Protein AF-A0A9Y3VSD5-F1 (afdb_monomer_lite)

Structure (mmCIF, N/CA/C/O backbone):
data_AF-A0A9Y3VSD5-F1
#
_entry.id   AF-A0A9Y3VSD5-F1
#
loop_
_atom_site.group_PDB
_atom_site.id
_atom_site.type_symbol
_atom_site.label_atom_id
_atom_site.label_alt_id
_atom_site.label_comp_id
_atom_site.label_asym_id
_atom_site.label_entity_id
_atom_site.label_seq_id
_atom_site.pdbx_PDB_ins_code
_atom_site.Cartn_x
_atom_site.Cartn_y
_atom_site.Cartn_z
_atom_site.occupancy
_atom_site.B_iso_or_equiv
_atom_site.auth_seq_id
_atom_site.auth_comp_id
_atom_site.auth_asym_id
_atom_site.auth_atom_id
_atom_site.pdbx_PDB_model_num
ATOM 1 N N . MET A 1 1 ? -45.294 -3.671 12.586 1.00 44.91 1 MET A N 1
ATOM 2 C CA . MET A 1 1 ? -44.670 -4.997 12.406 1.00 44.91 1 MET A CA 1
ATOM 3 C C . MET A 1 1 ? -44.464 -5.254 10.925 1.00 44.91 1 MET A C 1
ATOM 5 O O . MET A 1 1 ? -45.421 -5.596 10.242 1.00 44.91 1 MET A O 1
ATOM 9 N N . LYS A 1 2 ? -43.240 -5.049 10.440 1.00 37.22 2 LYS A N 1
ATOM 10 C CA . LYS A 1 2 ? -42.609 -5.948 9.472 1.00 37.22 2 LYS A CA 1
ATOM 11 C C . LYS A 1 2 ? -41.120 -5.622 9.456 1.00 37.22 2 LYS A C 1
ATOM 13 O O . LYS A 1 2 ? -40.704 -4.631 8.865 1.00 37.22 2 LYS A O 1
ATOM 18 N N . ASP A 1 3 ? -40.377 -6.428 10.199 1.00 42.38 3 ASP A N 1
ATOM 19 C CA . ASP A 1 3 ? -38.926 -6.484 10.169 1.00 42.38 3 ASP A CA 1
ATOM 20 C C . ASP A 1 3 ? -38.480 -6.857 8.754 1.00 42.38 3 ASP A C 1
ATOM 22 O O . ASP A 1 3 ? -38.893 -7.877 8.198 1.00 42.38 3 ASP A O 1
ATOM 26 N N . GLY A 1 4 ? -37.686 -5.981 8.145 1.00 37.00 4 GLY A N 1
ATOM 27 C CA . GLY A 1 4 ? -36.982 -6.252 6.901 1.00 37.00 4 GLY A CA 1
ATOM 28 C C . GLY A 1 4 ? -35.669 -6.936 7.237 1.00 37.00 4 GLY A C 1
ATOM 29 O O . GLY A 1 4 ? -34.671 -6.269 7.485 1.00 37.00 4 GLY A O 1
ATOM 30 N N . THR A 1 5 ? -35.722 -8.262 7.299 1.00 42.97 5 THR A N 1
ATOM 31 C CA . THR A 1 5 ? -34.607 -9.203 7.395 1.00 42.97 5 THR A CA 1
ATOM 32 C C . THR A 1 5 ? -33.387 -8.727 6.607 1.00 42.97 5 THR A C 1
ATOM 34 O O . THR A 1 5 ? -33.419 -8.655 5.378 1.00 42.97 5 THR A O 1
ATOM 37 N N . GLY A 1 6 ? -32.309 -8.418 7.330 1.00 40.84 6 GLY A N 1
ATOM 38 C CA . GLY A 1 6 ? -30.994 -8.193 6.751 1.00 40.84 6 GLY A CA 1
ATOM 39 C C . GLY A 1 6 ? -30.569 -9.413 5.942 1.00 40.84 6 GLY A C 1
ATOM 40 O O . GLY A 1 6 ? -30.586 -10.540 6.438 1.00 40.84 6 GLY A O 1
ATOM 41 N N . ALA A 1 7 ? -30.193 -9.183 4.688 1.00 43.31 7 ALA A N 1
ATOM 42 C CA . ALA A 1 7 ? -29.492 -10.159 3.873 1.00 43.31 7 ALA A CA 1
ATOM 43 C C . ALA A 1 7 ? -28.056 -10.297 4.410 1.00 43.31 7 ALA A C 1
ATOM 45 O O . ALA A 1 7 ? -27.113 -9.742 3.857 1.00 43.31 7 ALA A O 1
ATOM 46 N N . GLY A 1 8 ? -27.907 -10.983 5.542 1.00 49.69 8 GLY A N 1
ATOM 47 C CA . GLY A 1 8 ? -26.616 -11.394 6.083 1.00 49.69 8 GLY A CA 1
ATOM 48 C C . GLY A 1 8 ? -26.125 -12.620 5.327 1.00 49.69 8 GLY A C 1
ATOM 49 O O . GLY A 1 8 ? -26.299 -13.742 5.795 1.00 49.69 8 GLY A O 1
ATOM 50 N N . GLY A 1 9 ? -25.579 -12.412 4.127 1.00 63.06 9 GLY A N 1
ATOM 51 C CA . GLY A 1 9 ? -24.745 -13.429 3.490 1.00 63.06 9 GLY A CA 1
ATOM 52 C C . GLY A 1 9 ? -23.511 -13.727 4.356 1.00 63.06 9 GLY A C 1
ATOM 53 O O . GLY A 1 9 ? -23.159 -12.903 5.206 1.00 63.06 9 GLY A O 1
ATOM 54 N N . PRO A 1 10 ? -22.861 -14.891 4.184 1.00 74.19 10 PRO A N 1
ATOM 55 C CA . PRO A 1 10 ? -21.597 -15.166 4.861 1.00 74.19 10 PRO A CA 1
ATOM 56 C C . PRO A 1 10 ? -20.576 -14.067 4.536 1.00 74.19 10 PRO A C 1
ATOM 58 O O . PRO A 1 10 ? -20.583 -13.527 3.426 1.00 74.19 10 PRO A O 1
ATOM 61 N N . ALA A 1 11 ? -19.722 -13.729 5.507 1.00 80.81 11 ALA A N 1
ATOM 62 C CA . ALA A 1 11 ? -18.647 -12.764 5.295 1.00 80.81 11 ALA A CA 1
ATOM 63 C C . ALA A 1 11 ? -17.781 -13.200 4.094 1.00 80.81 11 ALA A C 1
ATOM 65 O O . ALA A 1 11 ? -17.544 -14.401 3.924 1.00 80.81 11 ALA A O 1
ATOM 66 N N . PRO A 1 12 ? -17.350 -12.261 3.232 1.00 89.00 12 PRO A N 1
ATOM 67 C CA . PRO A 1 12 ? -16.591 -12.608 2.038 1.00 89.00 12 PRO A CA 1
ATOM 68 C C . PRO A 1 12 ? -15.230 -13.196 2.422 1.00 89.00 12 PRO A C 1
ATOM 70 O O . PRO A 1 12 ? -14.581 -12.705 3.343 1.00 89.00 12 PRO A O 1
ATOM 73 N N . SER A 1 13 ? -14.773 -14.223 1.702 1.00 90.88 13 SER A N 1
ATOM 74 C CA . SER A 1 13 ? -13.442 -14.787 1.937 1.00 90.88 13 SER A CA 1
ATOM 75 C C . SER A 1 13 ? -12.343 -13.868 1.389 1.00 90.88 13 SER A C 1
ATOM 77 O O . SER A 1 13 ? -12.577 -13.098 0.454 1.00 90.88 13 SER A O 1
ATOM 79 N N . ARG A 1 14 ? -11.108 -13.995 1.901 1.00 91.62 14 ARG A N 1
ATOM 80 C CA . ARG A 1 14 ? -9.940 -13.252 1.377 1.00 91.62 14 ARG A CA 1
ATOM 81 C C . ARG A 1 14 ? -9.777 -13.438 -0.134 1.00 91.62 14 ARG A C 1
ATOM 83 O O . ARG A 1 14 ? -9.464 -12.486 -0.843 1.00 91.62 14 ARG A O 1
ATOM 90 N N . GLY A 1 15 ? -9.975 -14.671 -0.606 1.00 93.31 15 GLY A N 1
ATOM 91 C CA . GLY A 1 15 ? -9.860 -15.031 -2.018 1.00 93.31 15 GLY A CA 1
ATOM 92 C C . GLY A 1 15 ? -10.897 -14.324 -2.885 1.00 93.31 15 GLY A C 1
ATOM 93 O O . GLY A 1 15 ? -10.542 -13.809 -3.941 1.00 93.31 15 GLY A O 1
ATOM 94 N N . ASP A 1 16 ? -12.141 -14.222 -2.409 1.00 93.69 16 ASP A N 1
ATOM 95 C CA . ASP A 1 16 ? -13.205 -13.526 -3.139 1.00 93.69 16 ASP A CA 1
ATOM 96 C C . ASP A 1 16 ? -12.905 -12.028 -3.255 1.00 93.69 16 ASP A C 1
ATOM 98 O O . ASP A 1 16 ? -12.953 -11.477 -4.351 1.00 93.69 16 ASP A O 1
ATOM 102 N N . VAL A 1 17 ? -12.534 -11.372 -2.146 1.00 95.50 17 VAL A N 1
ATOM 103 C CA . VAL A 1 17 ? -12.212 -9.932 -2.157 1.00 95.50 17 VAL A CA 1
ATOM 104 C C . VAL A 1 17 ? -10.989 -9.652 -3.039 1.00 95.50 17 VAL A C 1
ATOM 106 O 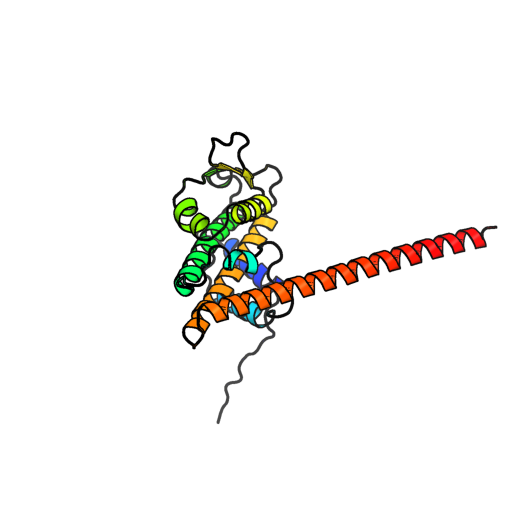O . VAL A 1 17 ? -10.976 -8.667 -3.777 1.00 95.50 17 VAL A O 1
ATOM 109 N N . TYR A 1 18 ? -9.978 -10.525 -3.012 1.00 96.00 18 TYR A N 1
ATOM 110 C CA . TYR A 1 18 ? -8.824 -10.412 -3.904 1.00 96.00 18 TYR A CA 1
ATOM 111 C C . TYR A 1 18 ? -9.219 -10.562 -5.379 1.00 96.00 18 TYR A C 1
ATOM 113 O O . TYR A 1 18 ? -8.781 -9.772 -6.214 1.00 96.00 18 TYR A O 1
ATOM 121 N N . ALA A 1 19 ? -10.072 -11.534 -5.713 1.00 95.62 19 ALA A N 1
ATOM 122 C CA . ALA A 1 19 ? -10.546 -11.727 -7.080 1.00 95.62 19 ALA A CA 1
ATOM 123 C C . ALA A 1 19 ? -11.304 -10.495 -7.599 1.00 95.62 19 ALA A C 1
ATOM 125 O O . ALA A 1 19 ? -11.074 -10.065 -8.730 1.00 95.62 19 ALA A O 1
ATOM 126 N N . ASP A 1 20 ? -12.148 -9.883 -6.765 1.00 94.50 20 ASP A N 1
ATOM 127 C CA . ASP A 1 20 ? -12.842 -8.642 -7.116 1.00 94.50 20 ASP A CA 1
ATOM 128 C C . ASP A 1 20 ? -11.878 -7.464 -7.285 1.00 94.50 20 ASP A C 1
ATOM 130 O O . ASP A 1 20 ? -12.012 -6.700 -8.238 1.00 94.50 20 ASP A O 1
ATOM 134 N N . TYR A 1 21 ? -10.865 -7.345 -6.418 1.00 95.19 21 TYR A N 1
ATOM 135 C CA . TYR A 1 21 ? -9.808 -6.341 -6.560 1.00 95.19 21 TYR A CA 1
ATOM 136 C C . TYR A 1 21 ? -9.086 -6.457 -7.901 1.00 95.19 21 TYR A C 1
ATOM 138 O O . TYR A 1 21 ? -8.943 -5.464 -8.614 1.00 95.19 21 TYR A O 1
ATOM 146 N N . VAL A 1 22 ? -8.673 -7.668 -8.281 1.00 94.56 22 VAL A N 1
ATOM 147 C CA . VAL A 1 22 ? -8.025 -7.916 -9.575 1.00 94.56 22 VAL A CA 1
ATOM 148 C C . VAL A 1 22 ? -8.968 -7.563 -10.725 1.00 94.56 22 VAL A C 1
ATOM 150 O O . VAL A 1 22 ? -8.574 -6.869 -11.665 1.00 94.56 22 VAL A O 1
ATOM 153 N N . LYS A 1 23 ? -10.232 -7.981 -10.628 1.00 92.44 23 LYS A N 1
ATOM 154 C CA . LYS A 1 23 ? -11.260 -7.708 -11.633 1.00 92.44 23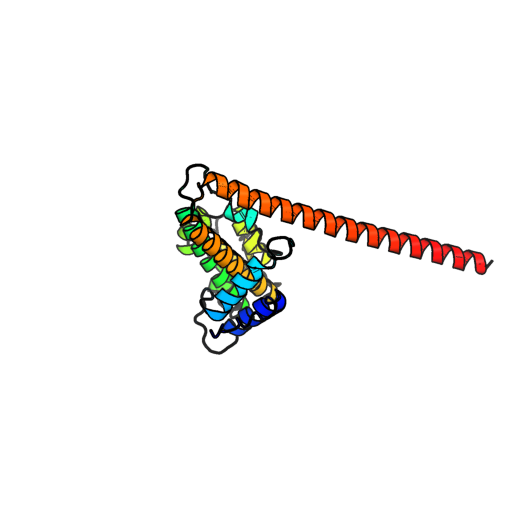 LYS A CA 1
ATOM 155 C C . LYS A 1 23 ? -11.469 -6.207 -11.865 1.00 92.44 23 LYS A C 1
ATOM 157 O O . LYS A 1 23 ? -11.528 -5.800 -13.023 1.00 92.44 23 LYS A O 1
ATOM 162 N N . CYS A 1 24 ? -11.484 -5.384 -10.810 1.00 90.44 24 CYS A N 1
ATOM 163 C CA . CYS A 1 24 ? -11.633 -3.925 -10.916 1.00 90.44 24 CYS A CA 1
ATOM 164 C C . CYS A 1 24 ? -10.598 -3.257 -11.837 1.00 90.44 24 CYS A C 1
ATOM 166 O O . CYS A 1 24 ? -10.884 -2.204 -12.399 1.00 90.44 24 CYS A O 1
ATOM 168 N N . TYR A 1 25 ? -9.410 -3.845 -11.994 1.00 89.88 25 TYR A N 1
ATOM 169 C CA . TYR A 1 25 ? -8.349 -3.301 -12.848 1.00 89.88 25 TYR A CA 1
ATOM 170 C C . TYR A 1 25 ? -8.256 -3.950 -14.227 1.00 89.88 25 TYR A C 1
ATOM 172 O O . TYR A 1 25 ? -7.671 -3.362 -15.137 1.00 89.88 25 TYR A O 1
ATOM 180 N N . LEU A 1 26 ? -8.801 -5.157 -14.383 1.00 88.12 26 LEU A N 1
ATOM 181 C CA . LEU A 1 26 ? -8.820 -5.867 -15.661 1.00 88.12 26 LEU A CA 1
ATOM 182 C C . LEU A 1 26 ? -10.004 -5.458 -16.547 1.00 88.12 26 LEU A C 1
ATOM 184 O O . LEU A 1 26 ? -9.902 -5.548 -17.770 1.00 88.12 26 LEU A O 1
ATOM 188 N N . GLU A 1 27 ? -11.113 -5.002 -15.961 1.00 81.56 27 GLU A N 1
ATOM 189 C CA . GLU A 1 27 ? -12.264 -4.499 -16.716 1.00 81.56 27 GLU A CA 1
ATOM 190 C C . GLU A 1 27 ? -11.998 -3.073 -17.254 1.00 81.56 27 GLU A C 1
ATOM 192 O O . GLU A 1 27 ? -11.394 -2.226 -16.597 1.00 81.56 27 GLU A O 1
ATOM 197 N N . GLU A 1 28 ? -12.368 -2.834 -18.519 1.00 56.56 28 GLU A N 1
ATOM 198 C CA . GLU A 1 28 ? -11.825 -1.771 -19.379 1.00 56.56 28 GLU A CA 1
ATOM 199 C C . GLU A 1 28 ? -11.841 -0.341 -18.787 1.00 56.56 28 GLU A C 1
ATOM 201 O O . GLU A 1 28 ? -12.888 0.229 -18.486 1.00 56.56 28 GLU A O 1
ATOM 206 N N . ARG A 1 29 ? -10.651 0.286 -18.792 1.00 56.34 29 ARG A N 1
ATOM 207 C CA . ARG A 1 29 ? -10.352 1.704 -18.484 1.00 56.34 29 ARG A CA 1
ATOM 208 C C . ARG A 1 29 ? -10.511 2.150 -17.026 1.00 56.34 29 ARG A C 1
ATOM 210 O O . ARG A 1 29 ? -10.887 3.299 -16.785 1.00 56.34 29 ARG A O 1
ATOM 217 N N . ALA A 1 30 ? -10.109 1.332 -16.058 1.00 57.75 30 ALA A N 1
ATOM 218 C CA . ALA A 1 30 ? -9.719 1.899 -14.769 1.00 57.75 30 ALA A CA 1
ATOM 219 C C . ALA A 1 30 ? -8.568 2.906 -14.988 1.00 57.75 30 ALA A C 1
ATOM 221 O O . ALA A 1 30 ? -7.528 2.563 -15.561 1.00 57.75 30 ALA A O 1
ATOM 222 N N . GLU A 1 31 ? -8.755 4.166 -14.582 1.00 64.94 31 GLU A N 1
ATOM 223 C CA . GLU A 1 31 ? -7.624 5.084 -14.432 1.00 64.94 31 GLU A CA 1
ATOM 224 C C . GLU A 1 31 ? -6.627 4.430 -13.479 1.00 64.94 31 GLU A C 1
ATOM 226 O O . GLU A 1 31 ? -7.012 3.955 -12.409 1.00 64.94 31 GLU A O 1
ATOM 231 N N . VAL A 1 32 ? -5.353 4.356 -13.879 1.00 78.31 32 VAL A N 1
ATOM 232 C CA . VAL A 1 32 ? -4.362 3.691 -13.037 1.00 78.31 32 VAL A CA 1
ATOM 233 C C . VAL A 1 32 ? -4.153 4.527 -11.778 1.00 78.31 32 VAL A C 1
ATOM 235 O O . VAL A 1 32 ? -3.564 5.606 -11.816 1.00 78.31 32 VAL A O 1
ATOM 238 N N . GLY A 1 33 ? -4.681 4.018 -10.672 1.00 85.81 33 GLY A N 1
ATOM 239 C CA . GLY A 1 33 ? -4.748 4.690 -9.388 1.00 85.81 33 GLY A CA 1
ATOM 240 C C . GLY A 1 33 ? -5.205 3.730 -8.291 1.00 85.81 33 GLY A C 1
ATOM 241 O O . GLY A 1 33 ? -5.486 2.555 -8.564 1.00 85.81 33 GLY A O 1
ATOM 242 N N . PRO A 1 34 ? -5.281 4.212 -7.042 1.00 87.44 34 PRO A N 1
ATOM 243 C CA . PRO A 1 34 ? -5.731 3.386 -5.934 1.00 87.44 34 PRO A CA 1
ATOM 244 C C . PRO A 1 34 ? -7.197 3.009 -6.142 1.00 87.44 34 PRO A C 1
ATOM 246 O O . PRO A 1 34 ? -7.978 3.825 -6.645 1.00 87.44 34 PRO A O 1
ATOM 249 N N . CYS A 1 35 ? -7.597 1.806 -5.739 1.00 89.69 35 CYS A N 1
ATOM 250 C CA . CYS A 1 35 ? -8.967 1.370 -5.936 1.00 89.69 35 CYS A CA 1
ATOM 251 C C . CYS A 1 35 ? -9.899 2.234 -5.079 1.00 89.69 35 CYS A C 1
ATOM 253 O O . CYS A 1 35 ? -9.613 2.548 -3.914 1.00 89.69 35 CYS A O 1
ATOM 255 N N . ARG A 1 36 ? -10.998 2.667 -5.701 1.00 90.88 36 ARG A N 1
ATOM 256 C CA . ARG A 1 36 ? -12.042 3.511 -5.103 1.00 90.88 36 ARG A CA 1
ATOM 257 C C . ARG A 1 36 ? -13.436 2.918 -5.278 1.00 90.88 36 ARG A C 1
ATOM 259 O O . ARG A 1 36 ? -14.409 3.607 -4.985 1.00 90.88 36 ARG A O 1
ATOM 266 N N . ASP A 1 37 ? -13.535 1.682 -5.767 1.00 91.50 37 ASP A N 1
ATOM 267 C CA . ASP A 1 37 ? -14.821 1.023 -5.961 1.00 91.50 37 ASP A CA 1
ATOM 268 C C . ASP A 1 37 ? -15.538 0.848 -4.605 1.00 91.50 37 ASP A C 1
ATOM 270 O O . ASP A 1 37 ? -15.032 0.138 -3.730 1.00 91.50 37 ASP A O 1
ATOM 274 N N . PRO A 1 38 ? -16.700 1.493 -4.385 1.00 91.88 38 PRO A N 1
ATOM 275 C CA . PRO A 1 38 ? -17.351 1.465 -3.079 1.00 91.88 38 PRO A CA 1
ATOM 276 C C . PRO A 1 38 ? -17.827 0.070 -2.665 1.00 91.88 38 PRO A C 1
ATOM 278 O O . PRO A 1 38 ? -17.884 -0.221 -1.469 1.00 91.88 38 PRO A O 1
ATOM 281 N N . GLN A 1 39 ? -18.179 -0.794 -3.626 1.00 92.44 39 GLN A N 1
ATOM 282 C CA . GLN A 1 39 ? -18.649 -2.147 -3.329 1.00 92.44 39 GLN A CA 1
ATOM 283 C C . GLN A 1 39 ? -17.493 -3.011 -2.831 1.00 92.44 39 GLN A C 1
ATOM 285 O O . GLN A 1 39 ? -17.626 -3.686 -1.809 1.00 92.44 39 GLN A O 1
ATOM 290 N N . LEU A 1 40 ? -16.341 -2.937 -3.496 1.00 93.75 40 LEU A N 1
ATOM 291 C CA . LEU A 1 40 ? -15.128 -3.619 -3.079 1.00 93.75 40 LEU A CA 1
ATOM 292 C C . LEU A 1 40 ? -14.647 -3.126 -1.715 1.00 93.75 40 LEU A C 1
ATOM 294 O O . LEU A 1 40 ? -14.343 -3.946 -0.853 1.00 93.75 40 LEU A O 1
ATOM 298 N N . LEU A 1 41 ? -14.621 -1.809 -1.488 1.00 94.88 41 LEU A N 1
ATOM 299 C CA . LEU A 1 41 ? -14.226 -1.244 -0.193 1.00 94.88 41 LEU A CA 1
ATOM 300 C C . LEU A 1 41 ? -15.140 -1.732 0.941 1.00 94.88 41 LEU A C 1
ATOM 302 O O . LEU A 1 41 ? -14.653 -2.082 2.015 1.00 94.88 41 LEU A O 1
ATOM 306 N N . ASN A 1 42 ? -16.452 -1.822 0.701 1.00 94.19 42 ASN A N 1
ATOM 307 C CA . ASN A 1 42 ? -17.392 -2.356 1.687 1.00 94.19 42 ASN A CA 1
ATOM 308 C C . ASN A 1 42 ? -17.151 -3.847 1.972 1.00 94.19 42 ASN A C 1
ATOM 310 O O . ASN A 1 42 ? -17.145 -4.258 3.131 1.00 94.19 42 ASN A O 1
ATOM 314 N N . ARG A 1 43 ? -16.899 -4.652 0.935 1.00 94.69 43 ARG A N 1
ATOM 315 C CA . ARG A 1 43 ? -16.585 -6.080 1.094 1.00 94.69 43 ARG A CA 1
ATOM 316 C C . ARG A 1 43 ? -15.255 -6.307 1.807 1.00 94.69 43 ARG A C 1
ATOM 318 O O . ARG A 1 43 ? -15.176 -7.188 2.656 1.00 94.69 43 ARG A O 1
ATOM 325 N N . ALA A 1 44 ? -14.242 -5.493 1.519 1.00 94.88 44 ALA A N 1
ATOM 326 C CA . ALA A 1 44 ? -12.970 -5.509 2.233 1.00 94.88 44 ALA A CA 1
ATOM 327 C C . ALA A 1 44 ? -13.154 -5.185 3.725 1.00 94.88 44 ALA A C 1
ATOM 329 O O . ALA A 1 44 ? -12.585 -5.869 4.570 1.00 94.88 44 ALA A O 1
ATOM 330 N N . ALA A 1 45 ? -13.998 -4.204 4.060 1.00 93.06 45 ALA A N 1
ATOM 331 C CA . ALA A 1 45 ? -14.319 -3.889 5.452 1.00 93.06 45 ALA A CA 1
ATOM 332 C C . ALA A 1 45 ? -15.036 -5.054 6.155 1.00 93.06 45 ALA A C 1
ATOM 334 O O . ALA A 1 45 ? -14.674 -5.413 7.272 1.00 93.06 45 ALA A O 1
ATOM 335 N N . GLN A 1 46 ? -16.011 -5.692 5.494 1.00 91.94 46 GLN A N 1
ATOM 336 C CA . GLN A 1 46 ? -16.689 -6.881 6.031 1.00 91.94 46 GLN A CA 1
ATOM 337 C C . GLN A 1 46 ? -15.710 -8.031 6.297 1.00 91.94 46 GLN A C 1
ATOM 339 O O . GLN A 1 46 ? -15.783 -8.653 7.353 1.00 91.94 46 GLN A O 1
ATOM 344 N N . TYR A 1 47 ? -14.781 -8.275 5.368 1.00 92.06 47 TYR A N 1
ATOM 345 C CA . TYR A 1 47 ? -13.719 -9.271 5.514 1.00 92.06 47 TYR A CA 1
ATOM 346 C C . TYR A 1 47 ? -12.802 -8.977 6.715 1.00 92.06 47 TYR A C 1
ATOM 348 O O . TYR A 1 47 ? -12.557 -9.856 7.541 1.00 92.06 47 TYR A O 1
ATOM 356 N N . LEU A 1 48 ? -12.333 -7.732 6.856 1.00 89.38 48 LEU A N 1
ATOM 357 C CA . LEU A 1 48 ? -11.463 -7.325 7.967 1.00 89.38 48 LEU A CA 1
ATOM 358 C C . LEU A 1 48 ? -12.152 -7.471 9.330 1.00 89.38 48 LEU A C 1
ATOM 360 O O . LEU A 1 48 ? -11.524 -7.895 10.298 1.00 89.38 48 LEU A O 1
ATOM 364 N N . LEU A 1 49 ? -13.452 -7.177 9.401 1.00 85.69 49 LEU A N 1
ATOM 365 C CA . LEU A 1 49 ? -14.243 -7.360 10.618 1.00 85.69 49 LEU A CA 1
ATOM 366 C C . LEU A 1 49 ? -14.438 -8.840 10.980 1.00 85.69 49 LEU A C 1
ATOM 368 O O . LEU A 1 49 ? -14.512 -9.156 12.166 1.00 85.69 49 LEU A O 1
ATOM 372 N N . SER A 1 50 ? -14.514 -9.743 9.995 1.00 81.69 50 SER A N 1
ATOM 373 C CA . SER A 1 50 ? -14.646 -11.185 10.249 1.00 81.69 50 SER A CA 1
ATOM 374 C C . SER A 1 50 ? -13.329 -11.881 10.601 1.00 81.69 50 SER A C 1
ATOM 376 O O . SER A 1 50 ? -13.350 -12.853 11.348 1.00 81.69 50 SER A O 1
ATOM 378 N N . GLU A 1 51 ? -12.193 -11.392 10.097 1.00 70.31 51 GLU A N 1
ATOM 379 C CA . GLU A 1 51 ? -10.866 -12.016 10.266 1.00 70.31 51 GLU A CA 1
ATOM 380 C C . GLU A 1 51 ? -9.994 -11.337 11.333 1.00 70.31 51 GLU A C 1
ATOM 382 O O . GLU A 1 51 ? -8.786 -11.561 11.389 1.00 70.31 51 GLU A O 1
ATOM 387 N N . ALA A 1 52 ? -10.573 -10.507 12.204 1.00 56.91 52 ALA A N 1
ATOM 388 C CA . ALA A 1 52 ? -9.829 -9.703 13.181 1.00 56.91 52 ALA A CA 1
ATOM 389 C C . ALA A 1 52 ? -8.923 -10.509 14.152 1.00 56.91 52 ALA A C 1
ATOM 391 O O . ALA A 1 52 ? -8.160 -9.907 14.910 1.00 56.91 52 ALA A O 1
ATOM 392 N N . GLU A 1 53 ? -8.978 -11.846 14.133 1.00 54.56 53 GLU A N 1
ATOM 393 C CA . GLU A 1 53 ? -8.298 -12.745 15.073 1.00 54.56 53 GLU A CA 1
ATOM 394 C C . GLU A 1 53 ? -7.343 -13.775 14.425 1.00 54.56 53 GLU A C 1
ATOM 396 O O . GLU A 1 53 ? -6.633 -14.469 15.149 1.00 54.56 53 GLU A O 1
ATOM 401 N N . THR A 1 54 ? -7.277 -13.903 13.092 1.00 55.66 54 THR A N 1
ATOM 402 C CA . THR A 1 54 ? -6.734 -15.118 12.430 1.00 55.66 54 THR A CA 1
ATOM 403 C C . THR A 1 54 ? -5.337 -14.994 11.813 1.00 55.66 54 THR A C 1
ATOM 405 O O . THR A 1 54 ? -4.815 -15.978 11.290 1.00 55.66 54 THR A O 1
ATOM 408 N N . GLY A 1 55 ? -4.686 -13.829 11.866 1.00 63.66 55 GLY A N 1
ATOM 409 C CA . GLY A 1 55 ? -3.285 -13.683 11.433 1.00 63.66 55 GLY A CA 1
ATOM 410 C C . GLY A 1 55 ? -3.015 -13.825 9.926 1.00 63.66 55 GLY A C 1
ATOM 411 O O . GLY A 1 55 ? -1.868 -13.719 9.515 1.00 63.66 55 GLY A O 1
ATOM 412 N N . GLY A 1 56 ? -4.042 -14.025 9.091 1.00 73.31 56 GLY A N 1
ATOM 413 C CA . GLY A 1 56 ? -3.903 -14.270 7.644 1.00 73.31 56 GLY A CA 1
ATOM 414 C C . GLY A 1 56 ? -4.168 -13.065 6.730 1.00 73.31 56 GLY A C 1
ATOM 415 O O . GLY A 1 56 ? -4.115 -13.197 5.506 1.00 73.31 56 GLY A O 1
ATOM 416 N N . THR A 1 57 ? -4.486 -11.897 7.292 1.00 85.81 57 THR A N 1
ATOM 417 C CA . THR A 1 57 ? -4.885 -10.708 6.518 1.00 85.81 57 THR A CA 1
ATOM 418 C C . THR A 1 57 ? -3.733 -10.143 5.689 1.00 85.81 57 THR A C 1
ATOM 420 O O . THR A 1 57 ? -3.891 -9.876 4.496 1.00 85.81 57 THR A O 1
ATOM 423 N N . PHE A 1 58 ? -2.572 -9.985 6.326 1.00 89.44 58 PHE A N 1
ATOM 424 C CA . PHE A 1 58 ? -1.390 -9.347 5.760 1.00 89.44 58 PHE A CA 1
ATOM 425 C C . PHE A 1 58 ? -0.246 -10.356 5.700 1.00 89.44 58 PHE A C 1
ATOM 427 O O . PHE A 1 58 ? 0.366 -10.668 6.715 1.00 89.44 58 PHE A O 1
ATOM 434 N N . THR A 1 59 ? 0.021 -10.881 4.509 1.00 88.44 59 THR A N 1
ATOM 435 C CA . THR A 1 59 ? 1.022 -11.930 4.267 1.00 88.44 59 THR A CA 1
ATOM 436 C C . THR A 1 59 ? 2.310 -11.389 3.651 1.00 88.44 59 THR A C 1
ATOM 438 O O . THR A 1 59 ? 3.365 -12.005 3.775 1.00 88.44 59 THR A O 1
ATOM 441 N N . MET A 1 60 ? 2.241 -10.228 2.997 1.00 89.12 60 MET A N 1
ATOM 442 C CA . MET A 1 60 ? 3.346 -9.622 2.252 1.00 89.12 60 MET A CA 1
ATOM 443 C C . MET A 1 60 ? 3.699 -8.224 2.765 1.00 89.12 60 MET A C 1
ATOM 445 O O . MET A 1 60 ? 4.865 -7.826 2.723 1.00 89.12 60 MET A O 1
ATOM 449 N N . PHE A 1 61 ? 2.708 -7.464 3.227 1.00 92.00 61 PHE A N 1
ATOM 450 C CA . PHE A 1 61 ? 2.874 -6.115 3.748 1.00 92.00 61 PHE A CA 1
ATOM 451 C C . PHE A 1 61 ? 2.852 -6.124 5.284 1.00 92.00 61 PHE A C 1
ATOM 453 O O . PHE A 1 61 ? 1.847 -6.514 5.866 1.00 92.00 61 PHE A O 1
ATOM 460 N N . PRO A 1 62 ? 3.904 -5.659 5.983 1.00 89.62 62 PRO A N 1
ATOM 461 C CA . PRO A 1 62 ? 3.966 -5.708 7.445 1.00 89.62 62 PRO A CA 1
ATOM 462 C C . PRO A 1 62 ? 3.119 -4.594 8.091 1.00 89.62 62 PRO A C 1
ATOM 464 O O . PRO A 1 62 ? 3.648 -3.719 8.772 1.00 89.62 62 PRO A O 1
ATOM 467 N N . PHE A 1 63 ? 1.801 -4.599 7.867 1.00 91.88 63 PHE A N 1
ATOM 468 C CA . PHE A 1 63 ? 0.894 -3.490 8.180 1.00 91.88 63 PHE A CA 1
ATOM 469 C C . PHE A 1 63 ? 1.012 -2.980 9.618 1.00 91.88 63 PHE A C 1
ATOM 471 O O . PHE A 1 63 ? 1.254 -1.793 9.816 1.00 91.88 63 PHE A O 1
ATOM 478 N N . TYR A 1 64 ? 0.867 -3.854 10.621 1.00 87.50 64 TYR A N 1
ATOM 479 C CA . TYR A 1 64 ? 0.839 -3.428 12.026 1.00 87.50 64 TYR A CA 1
ATOM 480 C C . TYR A 1 64 ? 2.167 -2.818 12.488 1.00 87.50 64 TYR A C 1
ATOM 482 O O . TYR A 1 64 ? 2.174 -1.837 13.232 1.00 87.50 64 TYR A O 1
ATOM 490 N N . GLN A 1 65 ? 3.292 -3.347 12.003 1.00 88.19 65 GLN A N 1
ATOM 491 C CA . GLN A 1 65 ? 4.589 -2.716 12.217 1.00 88.19 65 GLN A CA 1
ATOM 492 C C . GLN A 1 65 ? 4.627 -1.365 11.494 1.00 88.19 65 GLN A C 1
ATOM 494 O O . GLN A 1 65 ? 4.849 -0.336 12.123 1.00 88.19 65 GLN A O 1
ATOM 499 N N . ALA A 1 66 ? 4.339 -1.352 10.193 1.00 92.44 66 ALA A N 1
ATOM 500 C CA . ALA A 1 66 ? 4.469 -0.177 9.343 1.00 92.44 66 ALA A CA 1
ATOM 501 C C . ALA A 1 66 ? 3.590 1.000 9.796 1.00 92.44 66 ALA A C 1
ATOM 503 O O . ALA A 1 66 ? 4.033 2.142 9.758 1.00 92.44 66 ALA A O 1
ATOM 504 N N . VAL A 1 67 ? 2.359 0.752 10.252 1.00 91.06 67 VAL A N 1
ATOM 505 C CA . VAL A 1 67 ? 1.425 1.806 10.692 1.00 91.06 67 VAL A CA 1
ATOM 506 C C . VAL A 1 67 ? 1.829 2.433 12.022 1.00 91.06 67 VAL A C 1
ATOM 508 O O . VAL A 1 67 ? 1.436 3.558 12.315 1.00 91.06 67 VAL A O 1
ATOM 511 N N . THR A 1 68 ? 2.640 1.744 12.821 1.00 87.50 68 THR A N 1
ATOM 512 C CA . THR A 1 68 ? 3.175 2.288 14.075 1.00 87.50 68 THR A CA 1
ATOM 513 C C . THR A 1 68 ? 4.550 2.930 13.899 1.00 87.50 68 THR A C 1
ATOM 515 O O . THR A 1 68 ? 5.013 3.643 14.793 1.00 87.50 68 THR A O 1
ATOM 518 N N . GLU A 1 69 ? 5.190 2.758 12.738 1.00 85.50 69 GLU A N 1
ATOM 519 C CA . GLU A 1 69 ? 6.414 3.479 12.401 1.00 85.50 69 GLU A CA 1
ATOM 520 C C . GLU A 1 69 ? 6.157 4.980 12.395 1.00 85.50 69 GLU A C 1
ATOM 522 O O . GLU A 1 69 ? 5.112 5.447 11.949 1.00 85.50 69 GLU A O 1
ATOM 527 N N . ARG A 1 70 ? 7.122 5.747 12.913 1.00 83.81 70 ARG A N 1
ATOM 528 C CA . ARG A 1 70 ? 7.076 7.220 12.963 1.00 83.81 70 ARG A CA 1
ATOM 529 C C . ARG A 1 70 ? 5.863 7.810 13.707 1.00 83.81 70 ARG A C 1
ATOM 531 O O . ARG A 1 70 ? 5.781 9.028 13.824 1.00 83.81 70 ARG A O 1
ATOM 538 N N . CYS A 1 71 ? 4.981 6.982 14.270 1.00 81.06 71 CYS A N 1
ATOM 539 C CA . CYS A 1 71 ? 3.892 7.408 15.132 1.00 81.06 71 CYS A CA 1
ATOM 540 C C . CYS A 1 71 ? 4.469 7.797 16.497 1.00 81.06 71 CYS A C 1
ATOM 542 O O . CYS A 1 71 ? 4.794 6.946 17.327 1.00 81.06 71 CYS A O 1
ATOM 544 N N . GLU A 1 72 ? 4.624 9.094 16.746 1.00 72.56 72 GLU A N 1
ATOM 545 C CA . GLU A 1 72 ? 5.095 9.576 18.044 1.00 72.56 72 GLU A CA 1
ATOM 546 C C . GLU A 1 72 ? 3.963 9.514 19.077 1.00 72.56 72 GLU A C 1
ATOM 548 O O . GLU A 1 72 ? 2.808 9.797 18.759 1.00 72.56 72 GLU A O 1
ATOM 553 N N . ALA A 1 73 ? 4.286 9.223 20.341 1.00 64.56 73 ALA A N 1
ATOM 554 C CA . ALA A 1 73 ? 3.300 9.082 21.423 1.00 64.56 73 ALA A CA 1
ATOM 555 C C . ALA A 1 73 ? 2.423 10.334 21.657 1.00 64.56 73 ALA A C 1
ATOM 557 O O . ALA A 1 73 ? 1.343 10.242 22.233 1.00 64.56 73 ALA A O 1
ATOM 558 N N . GLN A 1 74 ? 2.883 11.510 21.217 1.00 60.78 74 GLN A N 1
ATOM 559 C CA . GLN A 1 74 ? 2.155 12.782 21.321 1.00 60.78 74 GLN A CA 1
ATOM 560 C C . GLN A 1 74 ? 1.653 13.299 19.965 1.00 60.78 74 GLN A C 1
ATOM 562 O O . GLN A 1 74 ? 1.093 14.393 19.894 1.00 60.78 74 GLN A O 1
ATOM 567 N N . SER A 1 75 ? 1.869 12.540 18.887 1.00 69.75 75 SER A N 1
ATOM 568 C CA . SER A 1 75 ? 1.430 12.934 17.554 1.00 69.75 75 SER A CA 1
ATOM 569 C C . SER A 1 75 ? -0.080 12.775 17.391 1.00 69.75 75 SER A C 1
ATOM 571 O O . SER A 1 75 ? -0.741 11.952 18.028 1.00 69.75 75 SER A O 1
ATOM 573 N N . ASP A 1 76 ? -0.637 13.612 16.523 1.00 83.25 76 ASP A N 1
ATOM 574 C CA . ASP A 1 76 ? -2.031 13.543 16.110 1.00 83.25 76 ASP A CA 1
ATOM 575 C C . ASP A 1 76 ? -2.247 12.262 15.289 1.00 83.25 76 ASP A C 1
ATOM 577 O O . ASP A 1 76 ? -1.968 12.216 14.089 1.00 83.25 76 ASP A O 1
ATOM 581 N N . PHE A 1 77 ? -2.717 11.206 15.957 1.00 83.50 77 PHE A N 1
ATOM 582 C CA . PHE A 1 77 ? -2.907 9.888 15.351 1.00 83.50 77 PHE A CA 1
ATOM 583 C C . PHE A 1 77 ? -3.865 9.923 14.153 1.00 83.50 77 PHE A C 1
ATOM 585 O O . PHE A 1 77 ? -3.652 9.208 13.178 1.00 83.50 77 PHE A O 1
ATOM 592 N N . ARG A 1 78 ? -4.860 10.822 14.155 1.00 87.25 78 ARG A N 1
ATOM 593 C CA . ARG A 1 78 ? -5.765 11.014 13.014 1.00 87.25 78 ARG A CA 1
ATOM 594 C C . ARG A 1 78 ? -4.995 11.500 11.786 1.00 87.25 78 ARG A C 1
ATOM 596 O O . ARG A 1 78 ? -5.193 10.994 10.678 1.00 87.25 78 ARG A O 1
ATOM 603 N N . LYS A 1 79 ? -4.096 12.475 11.969 1.00 89.88 79 LYS A N 1
ATOM 604 C CA . LYS A 1 79 ? -3.200 12.944 10.896 1.00 89.88 79 LYS A CA 1
ATOM 605 C C . LYS A 1 79 ? -2.233 11.855 10.453 1.00 89.88 79 LYS A C 1
ATOM 607 O O . LYS A 1 79 ? -2.013 11.732 9.251 1.00 89.88 79 LYS A O 1
ATOM 612 N N . HIS A 1 80 ? -1.704 11.068 11.389 1.00 91.25 80 HIS A N 1
ATOM 613 C CA . HIS A 1 80 ? -0.823 9.939 11.085 1.00 91.25 80 HIS A CA 1
ATOM 614 C C . HIS A 1 80 ? -1.520 8.897 10.204 1.00 91.25 80 HIS A C 1
ATOM 616 O O . HIS A 1 80 ? -1.042 8.610 9.110 1.00 91.25 80 HIS A O 1
ATOM 622 N N . LEU A 1 81 ? -2.705 8.420 10.598 1.00 92.12 81 LEU A N 1
ATOM 623 C CA . LEU A 1 81 ? -3.505 7.484 9.798 1.00 92.12 81 LEU A CA 1
ATOM 624 C C . LEU A 1 81 ? -3.883 8.068 8.432 1.00 92.12 81 LEU A C 1
ATOM 626 O O . LEU A 1 81 ? -3.787 7.384 7.416 1.00 92.12 81 LEU A O 1
ATOM 630 N N . SER A 1 82 ? -4.247 9.352 8.378 1.00 94.25 82 SER A N 1
ATOM 631 C CA . SER A 1 82 ? -4.543 10.034 7.109 1.00 94.25 82 SER A CA 1
ATOM 632 C C . SER A 1 82 ? -3.324 10.087 6.180 1.00 94.25 82 SER A C 1
ATOM 634 O O . SER A 1 82 ? -3.459 9.925 4.966 1.00 94.25 82 SER A O 1
ATOM 636 N N . ALA A 1 83 ? -2.127 10.316 6.728 1.00 95.25 83 ALA A N 1
ATOM 637 C CA . ALA A 1 83 ? -0.880 10.277 5.971 1.00 95.25 83 ALA A CA 1
ATOM 638 C C . ALA A 1 83 ? -0.553 8.848 5.517 1.00 95.25 83 ALA A C 1
ATOM 640 O O . ALA A 1 83 ? -0.203 8.646 4.356 1.00 95.25 83 ALA A O 1
ATOM 641 N N . PHE A 1 84 ? -0.756 7.856 6.387 1.00 96.25 84 PHE A N 1
ATOM 642 C CA . PHE A 1 84 ? -0.559 6.444 6.078 1.00 96.25 84 PHE A CA 1
ATOM 643 C C . PHE A 1 84 ? -1.466 5.954 4.947 1.00 96.25 84 PHE A C 1
ATOM 645 O O . PHE A 1 84 ? -1.002 5.256 4.044 1.00 96.25 84 PHE A O 1
ATOM 652 N N . ILE A 1 85 ? -2.737 6.365 4.940 1.00 96.88 85 ILE A N 1
ATOM 653 C CA . ILE A 1 85 ? -3.673 6.067 3.848 1.00 96.88 85 ILE A CA 1
ATOM 654 C C . ILE A 1 85 ? -3.127 6.606 2.523 1.00 96.88 85 ILE A C 1
ATOM 656 O O . ILE A 1 85 ? -3.048 5.858 1.554 1.00 96.88 85 ILE A O 1
ATOM 660 N N . ARG A 1 86 ? -2.677 7.868 2.481 1.00 97.12 86 ARG A N 1
ATOM 661 C CA . ARG A 1 86 ? -2.099 8.470 1.263 1.00 97.12 86 ARG A CA 1
ATOM 662 C C . ARG A 1 86 ? -0.822 7.764 0.813 1.00 97.12 86 ARG A C 1
ATOM 664 O O . ARG A 1 86 ? -0.621 7.559 -0.379 1.00 97.12 86 ARG A O 1
ATOM 671 N N . ALA A 1 87 ? 0.044 7.392 1.750 1.00 97.56 87 ALA A N 1
ATOM 672 C CA . ALA A 1 87 ? 1.269 6.660 1.449 1.00 97.56 87 ALA A CA 1
ATOM 673 C C . ALA A 1 87 ? 0.957 5.269 0.863 1.00 97.56 87 ALA A C 1
ATOM 675 O O . ALA A 1 87 ? 1.560 4.856 -0.127 1.00 97.56 87 ALA A O 1
ATOM 676 N N . SER A 1 88 ? -0.049 4.593 1.420 1.00 97.44 88 SER A N 1
ATOM 677 C CA . SER A 1 88 ? -0.538 3.305 0.924 1.00 97.44 88 SER A CA 1
ATOM 678 C C . SER A 1 88 ? -1.167 3.431 -0.466 1.00 97.44 88 SER A C 1
ATOM 680 O O . SER A 1 88 ? -0.903 2.591 -1.315 1.00 97.44 88 SER A O 1
ATOM 682 N N . GLU A 1 89 ? -1.910 4.508 -0.751 1.00 97.19 89 GLU A N 1
ATOM 683 C CA . GLU A 1 89 ? -2.444 4.800 -2.094 1.00 97.19 89 GLU A CA 1
ATOM 684 C C . GLU A 1 89 ? -1.338 4.952 -3.147 1.00 97.19 89 GLU A C 1
ATOM 686 O O . GLU A 1 89 ? -1.479 4.471 -4.274 1.00 97.19 89 GLU A O 1
ATOM 691 N N . VAL A 1 90 ? -0.225 5.603 -2.790 1.00 96.94 90 VAL A N 1
ATOM 692 C CA . VAL A 1 90 ? 0.938 5.756 -3.679 1.00 96.94 90 VAL A CA 1
ATOM 693 C C . VAL A 1 90 ? 1.568 4.395 -3.985 1.00 96.94 90 VAL A C 1
ATOM 695 O O . VAL A 1 90 ? 1.835 4.097 -5.151 1.00 96.94 90 VAL A O 1
ATOM 698 N N . LEU A 1 91 ? 1.776 3.556 -2.967 1.00 97.00 91 LEU A N 1
ATOM 699 C CA . LEU A 1 91 ? 2.341 2.214 -3.148 1.00 97.00 91 LEU A CA 1
ATOM 700 C C . LEU A 1 91 ? 1.383 1.271 -3.891 1.00 97.00 91 LEU A C 1
ATOM 702 O O . LEU A 1 91 ? 1.824 0.501 -4.740 1.00 97.00 91 LEU A O 1
ATOM 706 N N . GLU A 1 92 ? 0.080 1.354 -3.628 1.00 96.88 92 GLU A N 1
ATOM 707 C CA . GLU A 1 92 ? -0.943 0.572 -4.325 1.00 96.88 92 GLU A CA 1
ATOM 708 C C . GLU A 1 92 ? -0.950 0.926 -5.814 1.00 96.88 92 GLU A C 1
ATOM 710 O O . GLU A 1 92 ? -0.887 0.050 -6.672 1.00 96.88 92 GLU A O 1
ATOM 715 N N . THR A 1 93 ? -0.925 2.224 -6.127 1.00 95.88 93 THR A N 1
ATOM 716 C CA . THR A 1 93 ? -0.848 2.715 -7.508 1.00 95.88 93 THR A CA 1
ATOM 717 C C . THR A 1 93 ? 0.403 2.202 -8.215 1.00 95.88 93 THR A C 1
ATOM 719 O O . THR A 1 93 ? 0.345 1.842 -9.391 1.00 95.88 93 THR A O 1
ATOM 722 N N . LEU A 1 94 ? 1.542 2.150 -7.520 1.00 95.62 94 LEU A N 1
ATOM 723 C CA . LEU A 1 94 ? 2.768 1.570 -8.059 1.00 95.62 94 LEU A CA 1
ATOM 724 C C . LEU A 1 94 ? 2.594 0.076 -8.368 1.00 95.62 94 LEU A C 1
ATOM 726 O O . LEU A 1 94 ? 2.947 -0.359 -9.462 1.00 95.62 94 LEU A O 1
ATOM 730 N N . CYS A 1 95 ? 2.019 -0.689 -7.440 1.00 96.38 95 CYS A N 1
ATOM 731 C CA . CYS A 1 95 ? 1.766 -2.120 -7.600 1.00 96.38 95 CYS A CA 1
ATOM 732 C C . CYS A 1 95 ? 0.857 -2.419 -8.800 1.00 96.38 95 CYS A C 1
ATOM 734 O O . CYS A 1 95 ? 1.171 -3.276 -9.624 1.00 96.38 95 CYS A O 1
ATOM 736 N N . VAL A 1 96 ? -0.231 -1.662 -8.947 1.00 94.94 96 VAL A N 1
ATOM 737 C CA . VAL A 1 96 ? -1.171 -1.797 -10.068 1.00 94.94 96 VAL A CA 1
ATOM 738 C C . VAL A 1 96 ? -0.513 -1.406 -11.390 1.00 94.94 96 VAL A C 1
ATOM 740 O O . VAL A 1 96 ? -0.653 -2.118 -12.382 1.00 94.94 96 VAL A O 1
ATOM 743 N N . ASN A 1 97 ? 0.243 -0.302 -11.426 1.00 94.19 97 ASN A N 1
ATOM 744 C CA . ASN A 1 97 ? 0.999 0.074 -12.623 1.00 94.19 97 ASN A CA 1
ATOM 745 C C . ASN A 1 97 ? 2.007 -1.010 -13.020 1.00 94.19 97 ASN A C 1
ATOM 747 O O . ASN A 1 97 ? 2.183 -1.277 -14.206 1.00 94.19 97 ASN A O 1
ATOM 751 N N . LEU A 1 98 ? 2.667 -1.625 -12.039 1.00 94.50 98 LEU A N 1
ATOM 752 C CA . LEU A 1 98 ? 3.606 -2.711 -12.274 1.00 94.50 98 LEU A CA 1
ATOM 753 C C . LEU A 1 98 ? 2.912 -3.953 -12.837 1.00 94.50 98 LEU A C 1
ATOM 755 O O . LEU A 1 98 ? 3.441 -4.563 -13.759 1.00 94.50 98 LEU A O 1
ATOM 759 N N . PHE A 1 99 ? 1.727 -4.293 -12.335 1.00 94.06 99 PHE A N 1
ATOM 760 C CA . PHE A 1 99 ? 0.936 -5.411 -12.845 1.00 94.06 99 PHE A CA 1
ATOM 761 C C . PHE A 1 99 ? 0.427 -5.161 -14.273 1.00 94.06 99 PHE A C 1
ATOM 763 O O . PHE A 1 99 ? 0.600 -5.997 -15.157 1.00 94.06 99 PHE A O 1
ATOM 770 N N . LEU A 1 100 ? -0.162 -3.989 -14.526 1.00 92.12 100 LEU A N 1
ATOM 771 C CA . LEU A 1 100 ? -0.801 -3.679 -15.807 1.00 92.12 100 LEU A CA 1
ATOM 772 C C . LEU A 1 100 ? 0.194 -3.267 -16.897 1.00 92.12 100 LEU A C 1
ATOM 774 O O . LEU A 1 100 ? -0.077 -3.458 -18.082 1.00 92.12 100 LEU A O 1
ATOM 778 N N . GLN A 1 101 ? 1.286 -2.595 -16.525 1.00 91.38 101 GLN A N 1
ATOM 779 C CA . GLN A 1 101 ? 2.161 -1.869 -17.452 1.00 91.38 101 GLN A CA 1
ATOM 780 C C . GLN A 1 101 ? 3.661 -1.976 -17.090 1.00 91.38 101 GLN A C 1
ATOM 782 O O . GLN A 1 101 ? 4.368 -0.958 -17.111 1.00 91.38 101 GLN A O 1
ATOM 787 N N . PRO A 1 102 ? 4.210 -3.184 -16.833 1.00 91.75 102 PRO A N 1
ATOM 788 C CA . PRO A 1 102 ? 5.596 -3.360 -16.373 1.00 91.75 102 PRO A CA 1
ATOM 789 C C . PRO A 1 102 ? 6.658 -2.860 -17.368 1.00 91.75 102 PRO A C 1
ATOM 791 O O . PRO A 1 102 ? 7.789 -2.560 -16.989 1.00 91.75 102 PRO A O 1
ATOM 794 N N . TRP A 1 103 ? 6.319 -2.744 -18.657 1.00 90.81 103 TRP A N 1
ATOM 795 C CA . TRP A 1 103 ? 7.240 -2.300 -19.711 1.00 90.81 103 TRP A CA 1
ATOM 796 C C . TRP A 1 103 ? 7.476 -0.783 -19.738 1.00 90.81 103 TRP A C 1
ATOM 798 O O . TRP A 1 103 ? 8.420 -0.319 -20.386 1.00 90.81 103 TRP A O 1
ATOM 808 N N . LYS A 1 104 ? 6.631 0.020 -19.081 1.00 93.12 104 LYS A N 1
ATOM 809 C CA . LYS A 1 104 ? 6.762 1.480 -19.099 1.00 93.12 104 LYS A CA 1
ATOM 810 C C . LYS A 1 104 ? 8.037 1.929 -18.389 1.00 93.12 104 LYS A C 1
ATOM 812 O O . LYS A 1 104 ? 8.342 1.491 -17.285 1.00 93.12 104 LYS A O 1
ATOM 817 N N . LYS A 1 105 ? 8.755 2.889 -18.980 1.00 91.69 105 LYS A N 1
ATOM 818 C CA . LYS A 1 105 ? 10.023 3.401 -18.429 1.00 91.69 105 LYS A CA 1
ATOM 819 C C . LYS A 1 105 ? 9.883 3.957 -17.006 1.00 91.69 105 LYS A C 1
ATOM 821 O O . LYS A 1 105 ? 10.755 3.720 -16.181 1.00 91.69 105 LYS A O 1
ATOM 826 N N . GLU A 1 106 ? 8.799 4.681 -16.735 1.00 91.25 106 GLU A N 1
ATOM 827 C CA . GLU A 1 106 ? 8.495 5.244 -15.408 1.00 91.25 106 GLU A CA 1
ATOM 828 C C . GLU A 1 106 ? 8.230 4.173 -14.344 1.00 91.25 106 GLU A C 1
ATOM 830 O O . GLU A 1 106 ? 8.431 4.422 -13.162 1.00 91.25 106 GLU A O 1
ATOM 835 N N . ILE A 1 107 ? 7.836 2.972 -14.772 1.00 93.75 107 ILE A N 1
ATOM 836 C CA . ILE A 1 107 ? 7.620 1.821 -13.898 1.00 93.75 107 ILE A CA 1
ATOM 837 C C . ILE A 1 107 ? 8.912 1.023 -13.754 1.00 93.75 107 ILE A C 1
ATOM 839 O O . ILE A 1 107 ? 9.254 0.624 -12.652 1.00 93.75 107 ILE A O 1
ATOM 843 N N . ARG A 1 108 ? 9.719 0.864 -14.810 1.00 94.12 108 ARG A N 1
ATOM 844 C CA . ARG A 1 108 ? 11.024 0.182 -14.701 1.00 94.12 108 ARG A CA 1
ATOM 845 C C . ARG A 1 108 ? 12.047 0.948 -13.852 1.00 94.12 108 ARG A C 1
ATOM 847 O O . ARG A 1 108 ? 13.034 0.356 -13.415 1.00 94.12 108 ARG A O 1
ATOM 854 N N . THR A 1 109 ? 11.861 2.250 -13.629 1.00 93.94 109 THR A N 1
ATOM 855 C CA . THR A 1 109 ? 12.787 3.081 -12.844 1.00 93.94 109 THR A CA 1
ATOM 856 C C . THR A 1 109 ? 12.040 4.056 -11.942 1.00 93.94 109 THR A C 1
ATOM 858 O O . THR A 1 109 ? 11.412 4.997 -12.423 1.00 93.94 109 THR A O 1
ATOM 861 N N . LEU A 1 110 ? 12.191 3.883 -10.629 1.00 94.31 110 LEU A N 1
ATOM 862 C CA . LEU A 1 110 ? 11.582 4.737 -9.613 1.00 94.31 110 LEU A CA 1
ATOM 863 C C . LEU A 1 110 ? 12.611 5.685 -9.025 1.00 94.31 110 LEU A C 1
ATOM 865 O O . LEU A 1 110 ? 13.608 5.252 -8.461 1.00 94.31 110 LEU A O 1
ATOM 869 N N . LYS A 1 111 ? 12.348 6.985 -9.102 1.00 94.00 111 LYS A N 1
ATOM 870 C CA . LYS A 1 111 ? 13.209 8.018 -8.518 1.00 94.00 111 LYS A CA 1
ATOM 871 C C . LYS A 1 111 ? 12.712 8.397 -7.130 1.00 94.00 111 LYS A C 1
ATOM 873 O O . LYS A 1 111 ? 11.547 8.766 -6.972 1.00 94.00 111 LYS A O 1
ATOM 878 N N . THR A 1 112 ? 13.602 8.376 -6.142 1.00 92.25 112 THR A N 1
ATOM 879 C CA . THR A 1 112 ? 13.242 8.657 -4.742 1.00 92.25 112 THR A CA 1
ATOM 880 C C . THR A 1 112 ? 13.147 10.151 -4.437 1.00 92.25 112 THR A C 1
ATOM 882 O O . THR A 1 112 ? 12.552 10.547 -3.450 1.00 92.25 112 THR A O 1
ATOM 885 N N . PHE A 1 113 ? 13.652 11.012 -5.320 1.00 90.44 113 PHE A N 1
ATOM 886 C CA . PHE A 1 113 ? 13.534 12.472 -5.205 1.00 90.44 113 PHE A CA 1
ATOM 887 C C . PHE A 1 113 ? 12.237 13.031 -5.819 1.00 90.44 113 PHE A C 1
ATOM 889 O O . PHE A 1 113 ? 12.150 14.210 -6.163 1.00 90.44 113 PHE A O 1
ATOM 896 N N . THR A 1 114 ? 11.233 12.180 -6.028 1.00 92.50 114 THR A N 1
ATOM 897 C CA . THR A 1 114 ? 9.930 12.587 -6.563 1.00 92.50 114 THR A CA 1
ATOM 898 C C . THR A 1 114 ? 8.999 13.030 -5.441 1.00 92.50 114 THR A C 1
ATOM 900 O O . THR A 1 114 ? 9.117 12.576 -4.305 1.00 92.50 114 THR A O 1
ATOM 903 N N . ALA A 1 115 ? 8.043 13.906 -5.761 1.00 92.69 115 ALA A N 1
ATOM 904 C CA . ALA A 1 115 ? 7.120 14.436 -4.762 1.00 92.69 115 ALA A CA 1
ATOM 905 C C . ALA A 1 115 ? 6.338 13.343 -3.994 1.00 92.69 115 ALA A C 1
ATOM 907 O O . ALA A 1 115 ? 6.292 13.439 -2.770 1.00 92.69 115 ALA A O 1
ATOM 908 N N . PRO A 1 116 ? 5.789 12.282 -4.627 1.00 93.25 116 PRO A N 1
ATOM 909 C CA . PRO A 1 116 ? 5.123 11.211 -3.881 1.00 93.25 116 PRO A CA 1
ATOM 910 C C . PRO A 1 116 ? 6.061 10.482 -2.913 1.00 93.25 116 PRO A C 1
ATOM 912 O O . PRO A 1 116 ? 5.6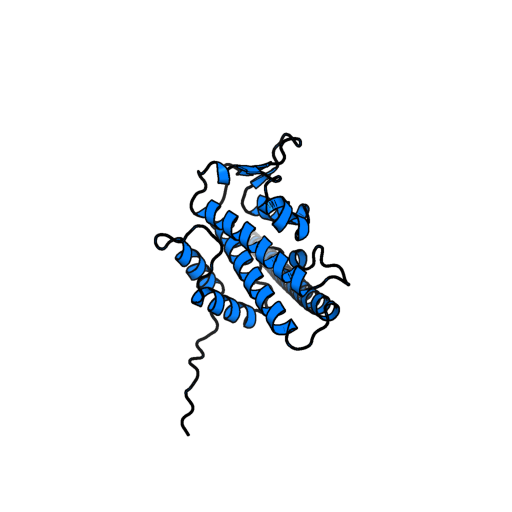66 10.145 -1.801 1.00 93.25 116 PRO A O 1
ATOM 915 N N . PHE A 1 117 ? 7.320 10.275 -3.299 1.00 93.56 117 PHE A N 1
ATOM 916 C CA . PHE A 1 117 ? 8.288 9.597 -2.444 1.00 93.56 117 PHE A CA 1
ATOM 917 C C . PHE A 1 117 ? 8.640 10.457 -1.220 1.00 93.56 117 PHE A C 1
ATOM 919 O O . PHE A 1 117 ? 8.447 10.022 -0.087 1.00 93.56 117 PHE A O 1
ATOM 926 N N . VAL A 1 118 ? 9.045 11.709 -1.446 1.00 94.31 118 VAL A N 1
ATOM 927 C CA . VAL A 1 118 ? 9.511 12.630 -0.392 1.00 94.31 118 VAL A CA 1
ATOM 928 C C . VAL A 1 118 ? 8.378 13.110 0.520 1.00 94.31 118 VAL A C 1
ATOM 930 O O . VAL A 1 118 ? 8.569 13.255 1.723 1.00 94.31 118 VAL A O 1
ATOM 933 N N . TYR A 1 119 ? 7.187 13.377 -0.026 1.00 94.62 119 TYR A N 1
ATOM 934 C CA . TYR A 1 119 ? 6.093 13.990 0.739 1.00 94.62 119 TYR A CA 1
ATOM 935 C C . TYR A 1 119 ? 5.006 13.012 1.184 1.00 94.62 119 TYR A C 1
ATOM 937 O O . TYR A 1 119 ? 4.200 13.380 2.039 1.00 94.62 119 TYR A O 1
ATOM 945 N N . CYS A 1 120 ? 4.945 11.799 0.628 1.00 94.69 120 CYS A N 1
ATOM 946 C CA . CYS A 1 120 ? 3.957 10.799 1.042 1.00 94.69 120 CYS A CA 1
ATOM 947 C C . CYS A 1 120 ? 4.599 9.575 1.698 1.00 94.69 120 CYS A C 1
ATOM 949 O O . CYS A 1 120 ? 4.105 9.152 2.736 1.00 94.69 120 CYS A O 1
ATOM 951 N N . LEU A 1 121 ? 5.684 9.022 1.143 1.00 95.31 121 LEU A N 1
ATOM 952 C CA . LEU A 1 121 ? 6.279 7.785 1.668 1.00 95.31 121 LEU A CA 1
ATOM 953 C C . LEU A 1 121 ? 7.233 8.032 2.842 1.00 95.31 121 LEU A C 1
ATOM 955 O O . LEU A 1 121 ? 7.013 7.488 3.921 1.00 95.31 121 LEU A O 1
ATOM 959 N N . GLU A 1 122 ? 8.263 8.860 2.656 1.00 93.62 122 GLU A N 1
ATOM 960 C CA . GLU A 1 122 ? 9.306 9.109 3.670 1.00 93.62 122 GLU A CA 1
ATOM 961 C C . GLU A 1 122 ? 8.792 9.636 5.026 1.00 93.62 122 GLU A C 1
ATOM 963 O O . GLU A 1 122 ? 9.359 9.255 6.054 1.00 93.62 122 GLU A O 1
ATOM 968 N N . PRO A 1 123 ? 7.732 10.472 5.095 1.00 92.69 123 PRO A N 1
ATOM 969 C CA . PRO A 1 123 ? 7.208 10.935 6.379 1.00 92.69 123 PRO A CA 1
ATOM 970 C C . PRO A 1 123 ? 6.530 9.835 7.204 1.00 92.69 123 PRO A C 1
ATOM 972 O O . PRO A 1 123 ? 6.388 9.991 8.414 1.00 92.69 123 PRO A O 1
ATOM 975 N N . VAL A 1 124 ? 6.087 8.753 6.558 1.00 93.88 124 VAL A N 1
ATOM 976 C CA . VAL A 1 124 ? 5.270 7.699 7.176 1.00 93.88 124 VAL A CA 1
ATOM 977 C C . VAL A 1 124 ? 6.088 6.431 7.394 1.00 93.88 124 VAL A C 1
ATOM 979 O O . VAL A 1 124 ? 6.105 5.886 8.493 1.00 93.88 124 VAL A O 1
ATOM 982 N N . PHE A 1 125 ? 6.784 5.964 6.361 1.00 94.00 125 PHE A N 1
ATOM 983 C CA . PHE A 1 125 ? 7.505 4.700 6.390 1.00 94.00 125 PHE A CA 1
ATOM 984 C C . PHE A 1 125 ? 8.990 4.906 6.687 1.00 94.00 125 PHE A C 1
ATOM 986 O O . PHE A 1 125 ? 9.636 5.851 6.232 1.00 94.00 125 PHE A O 1
ATOM 993 N N . SER A 1 126 ? 9.578 3.975 7.429 1.00 93.00 126 SER A N 1
ATOM 994 C CA . SER A 1 126 ? 11.027 3.849 7.525 1.00 93.00 126 SER A CA 1
ATOM 995 C C . SER A 1 126 ? 11.639 3.460 6.174 1.00 93.00 126 SER A C 1
ATOM 997 O O . SER A 1 126 ? 11.015 2.788 5.350 1.00 93.00 126 SER A O 1
ATOM 999 N N . ASN A 1 127 ? 12.908 3.826 5.963 1.00 91.69 127 ASN A N 1
ATOM 1000 C CA . ASN A 1 127 ? 13.635 3.442 4.748 1.00 91.69 127 ASN A CA 1
ATOM 1001 C C . ASN A 1 127 ? 13.681 1.920 4.562 1.00 91.69 127 ASN A C 1
ATOM 1003 O O . ASN A 1 127 ? 13.551 1.446 3.438 1.00 91.69 127 ASN A O 1
ATOM 1007 N N . SER A 1 128 ? 13.821 1.160 5.652 1.00 92.50 128 SER A N 1
ATOM 1008 C CA . SER A 1 128 ? 13.786 -0.305 5.627 1.00 92.50 128 SER A CA 1
ATOM 1009 C C . SER A 1 128 ? 12.441 -0.848 5.157 1.00 92.50 128 SER A C 1
ATOM 1011 O O . SER A 1 128 ? 12.413 -1.798 4.381 1.00 92.50 128 SER A O 1
ATOM 1013 N N . THR A 1 129 ? 11.331 -0.237 5.574 1.00 94.00 129 THR A N 1
ATOM 1014 C CA . THR A 1 129 ? 9.988 -0.674 5.174 1.00 94.00 129 THR A CA 1
ATOM 1015 C C . THR A 1 129 ? 9.718 -0.353 3.713 1.00 94.00 129 THR A C 1
ATOM 1017 O O . THR A 1 129 ? 9.279 -1.234 2.977 1.00 94.00 129 THR A O 1
ATOM 1020 N N . ILE A 1 130 ? 10.094 0.844 3.246 1.00 94.38 130 ILE A N 1
ATOM 1021 C CA . ILE A 1 130 ? 10.029 1.186 1.816 1.00 94.38 130 ILE A CA 1
ATOM 1022 C C . ILE A 1 130 ? 10.871 0.201 0.997 1.00 94.38 130 ILE A C 1
ATOM 1024 O O . ILE A 1 130 ? 10.384 -0.356 0.018 1.00 94.38 130 ILE A O 1
ATOM 1028 N N . GLN A 1 131 ? 12.115 -0.059 1.408 1.00 93.81 131 GLN A N 1
ATOM 1029 C CA . GLN A 1 131 ? 13.000 -1.008 0.729 1.00 93.81 131 GLN A CA 1
ATOM 1030 C C . GLN A 1 131 ? 12.428 -2.422 0.697 1.00 93.81 131 GLN A C 1
ATOM 1032 O O . GLN A 1 131 ? 12.471 -3.056 -0.350 1.00 93.81 131 GLN A O 1
ATOM 1037 N N . SER A 1 132 ? 11.879 -2.904 1.813 1.00 93.94 132 SER A N 1
ATOM 1038 C CA . SER A 1 132 ? 11.282 -4.237 1.909 1.00 93.94 132 SER A CA 1
ATOM 1039 C C . SER A 1 132 ? 10.084 -4.389 0.969 1.00 93.94 132 SER A C 1
ATOM 1041 O O . SER A 1 132 ? 10.015 -5.352 0.206 1.00 93.94 132 SER A O 1
ATOM 1043 N N . VAL A 1 133 ? 9.182 -3.401 0.943 1.00 94.69 133 VAL A N 1
ATOM 1044 C CA . VAL A 1 133 ? 8.020 -3.398 0.038 1.00 94.69 133 VAL A CA 1
ATOM 1045 C C . VAL A 1 133 ? 8.457 -3.326 -1.425 1.00 94.69 133 VAL A C 1
ATOM 1047 O O . VAL A 1 133 ? 7.964 -4.085 -2.253 1.00 94.69 133 VAL A O 1
ATOM 1050 N N . LEU A 1 134 ? 9.409 -2.453 -1.759 1.00 95.56 134 LEU A N 1
ATOM 1051 C CA . LEU A 1 134 ? 9.926 -2.339 -3.122 1.00 95.56 134 LEU A CA 1
ATOM 1052 C C . LEU A 1 134 ? 10.629 -3.631 -3.570 1.00 95.56 134 LEU A C 1
ATOM 1054 O O . LEU A 1 134 ? 10.370 -4.122 -4.668 1.00 95.56 134 LEU A O 1
ATOM 1058 N N . ALA A 1 135 ? 11.451 -4.230 -2.708 1.00 94.69 135 ALA A N 1
ATOM 1059 C CA . ALA A 1 135 ? 12.112 -5.501 -2.984 1.00 94.69 135 ALA A CA 1
ATOM 1060 C C . ALA A 1 135 ? 11.110 -6.648 -3.157 1.00 94.69 135 ALA A C 1
ATOM 1062 O O . ALA A 1 135 ? 11.295 -7.500 -4.027 1.00 94.69 135 ALA A O 1
ATOM 1063 N N . SER A 1 136 ? 10.022 -6.666 -2.378 1.00 93.94 136 SER A N 1
ATOM 1064 C CA . SER A 1 136 ? 9.017 -7.726 -2.469 1.00 93.94 136 SER A CA 1
ATOM 1065 C C . SER A 1 136 ? 8.333 -7.757 -3.838 1.00 93.94 136 SER A C 1
ATOM 1067 O O . SER A 1 136 ? 8.024 -8.851 -4.309 1.00 93.94 136 SER A O 1
ATOM 1069 N N . ILE A 1 137 ? 8.196 -6.609 -4.509 1.00 95.25 137 ILE A N 1
ATOM 1070 C CA . ILE A 1 137 ? 7.631 -6.483 -5.862 1.00 95.25 137 ILE A CA 1
ATOM 1071 C C . ILE A 1 137 ? 8.703 -6.409 -6.970 1.00 95.25 137 ILE A C 1
ATOM 1073 O O . ILE A 1 137 ? 8.380 -6.140 -8.122 1.00 95.25 137 ILE A O 1
ATOM 1077 N N . GLY A 1 138 ? 9.974 -6.677 -6.649 1.00 95.44 138 GLY A N 1
ATOM 1078 C CA . GLY A 1 138 ? 11.051 -6.838 -7.635 1.00 95.44 138 GLY A CA 1
ATOM 1079 C C . GLY A 1 138 ? 11.874 -5.584 -7.938 1.00 95.44 138 GLY A C 1
ATOM 1080 O O . GLY A 1 138 ? 12.656 -5.593 -8.888 1.00 95.44 138 GLY A O 1
ATOM 1081 N N . TYR A 1 139 ? 11.742 -4.505 -7.164 1.00 96.06 139 TYR A N 1
ATOM 1082 C CA . TYR A 1 139 ? 12.630 -3.347 -7.275 1.00 96.06 139 TYR A CA 1
ATOM 1083 C C . TYR A 1 139 ? 13.899 -3.532 -6.450 1.00 96.06 139 TYR A C 1
ATOM 1085 O O . TYR A 1 139 ? 13.854 -3.769 -5.245 1.00 96.06 139 TYR A O 1
ATOM 1093 N N . VAL A 1 140 ? 15.045 -3.312 -7.085 1.00 94.25 140 VAL A N 1
ATOM 1094 C CA . VAL A 1 140 ? 16.355 -3.307 -6.434 1.00 94.25 140 VAL A CA 1
ATOM 1095 C C . VAL A 1 140 ? 16.939 -1.892 -6.418 1.00 94.25 140 VAL A C 1
ATOM 1097 O O . VAL A 1 140 ? 16.749 -1.140 -7.382 1.00 94.25 140 VAL A O 1
ATOM 1100 N N . PRO A 1 141 ? 17.642 -1.485 -5.344 1.00 92.75 141 PRO A N 1
ATOM 1101 C CA . PRO A 1 141 ? 18.376 -0.226 -5.336 1.00 92.75 141 PRO A CA 1
ATOM 1102 C C . PRO A 1 141 ? 19.383 -0.175 -6.485 1.00 92.75 141 PRO A C 1
ATOM 1104 O O . PRO A 1 141 ? 19.978 -1.192 -6.854 1.00 92.75 141 PRO A O 1
ATOM 1107 N N . HIS A 1 142 ? 19.611 1.013 -7.039 1.00 89.94 142 HIS A N 1
ATOM 1108 C CA . HIS A 1 142 ? 20.661 1.188 -8.030 1.00 89.94 142 HIS A CA 1
ATOM 1109 C C . HIS A 1 142 ? 22.050 0.850 -7.449 1.00 89.94 142 HIS A C 1
ATOM 1111 O O . HIS A 1 142 ? 22.353 1.163 -6.300 1.00 89.94 142 HIS A O 1
ATOM 1117 N N . THR A 1 143 ? 22.917 0.229 -8.256 1.00 83.62 143 THR A N 1
ATOM 1118 C CA . THR A 1 143 ? 24.267 -0.197 -7.833 1.00 83.62 143 THR A CA 1
ATOM 1119 C C . THR A 1 143 ? 25.200 0.972 -7.518 1.00 83.62 143 THR A C 1
ATOM 1121 O O . THR A 1 143 ? 26.078 0.858 -6.668 1.00 83.62 143 THR A O 1
ATOM 1124 N N . ASP A 1 144 ? 25.009 2.102 -8.198 1.00 85.19 144 ASP A N 1
ATOM 1125 C CA . ASP A 1 144 ? 25.621 3.385 -7.846 1.00 85.19 144 ASP A CA 1
ATOM 1126 C C . ASP A 1 144 ? 24.749 4.112 -6.805 1.00 85.19 144 ASP A C 1
ATOM 1128 O O . ASP A 1 144 ? 23.680 4.603 -7.177 1.00 85.19 144 ASP A O 1
ATOM 1132 N N . PRO A 1 145 ? 25.197 4.239 -5.540 1.00 74.62 145 PRO A N 1
ATOM 1133 C CA . PRO A 1 145 ? 24.424 4.852 -4.459 1.00 74.62 145 PRO A CA 1
ATOM 1134 C C . PRO A 1 145 ? 24.199 6.359 -4.638 1.00 74.62 145 PRO A C 1
ATOM 1136 O O . PRO A 1 145 ? 23.397 6.948 -3.918 1.00 74.62 145 PRO A O 1
ATOM 1139 N N . LYS A 1 146 ? 24.889 7.012 -5.584 1.00 79.62 146 LYS A N 1
ATOM 1140 C CA . LYS A 1 146 ? 24.609 8.412 -5.945 1.00 79.62 146 LYS A CA 1
ATOM 1141 C C . LYS A 1 146 ? 23.343 8.547 -6.785 1.00 79.62 146 LYS A C 1
ATOM 1143 O O . LYS A 1 146 ? 22.800 9.645 -6.902 1.00 79.62 146 LYS A O 1
ATOM 1148 N N . GLN A 1 147 ? 22.888 7.454 -7.389 1.00 78.44 147 GLN A N 1
ATOM 1149 C CA . GLN A 1 147 ? 21.638 7.416 -8.124 1.00 78.44 147 GLN A CA 1
ATOM 1150 C C . GLN A 1 147 ? 20.534 7.058 -7.136 1.00 78.44 147 GLN A C 1
ATOM 1152 O O . GLN A 1 147 ? 20.360 5.906 -6.753 1.00 78.44 147 GLN A O 1
ATOM 1157 N N . CYS A 1 148 ? 19.807 8.087 -6.703 1.00 87.81 148 CYS A N 1
ATOM 1158 C CA . CYS A 1 148 ? 18.641 7.996 -5.830 1.00 87.81 148 CYS A CA 1
ATOM 1159 C C . CYS A 1 148 ? 17.442 7.377 -6.580 1.00 87.81 148 CYS A C 1
ATOM 1161 O O . CYS A 1 148 ? 16.418 8.029 -6.807 1.00 87.81 148 CYS A O 1
ATOM 1163 N N . GLU A 1 149 ? 17.609 6.141 -7.053 1.00 93.56 149 GLU A N 1
ATOM 1164 C CA . GLU A 1 149 ? 16.620 5.398 -7.824 1.00 93.56 149 GLU A CA 1
ATOM 1165 C C . GLU A 1 149 ? 16.617 3.896 -7.505 1.00 93.56 149 GLU A C 1
ATOM 1167 O O . GLU A 1 149 ? 17.625 3.311 -7.105 1.00 93.56 149 GLU A O 1
ATOM 1172 N N . TYR A 1 150 ? 15.463 3.272 -7.729 1.00 94.81 150 TYR A N 1
ATOM 1173 C CA . TYR A 1 150 ? 15.281 1.827 -7.762 1.00 94.81 150 TYR A CA 1
ATOM 1174 C C . TYR A 1 150 ? 15.004 1.385 -9.194 1.00 94.81 150 TYR A C 1
ATOM 1176 O O . TYR A 1 150 ? 14.325 2.086 -9.953 1.00 94.81 150 TYR A O 1
ATOM 1184 N N . ARG A 1 151 ? 15.497 0.204 -9.564 1.00 95.00 151 ARG A N 1
ATOM 1185 C CA . ARG A 1 151 ? 15.240 -0.410 -10.867 1.00 95.00 151 ARG A CA 1
ATOM 1186 C C . ARG A 1 151 ? 14.500 -1.716 -10.707 1.00 95.00 151 ARG A C 1
ATOM 1188 O O . ARG A 1 151 ? 14.771 -2.479 -9.787 1.00 95.00 151 ARG A O 1
ATOM 1195 N N . LEU A 1 152 ? 13.562 -1.945 -11.611 1.00 95.56 152 LEU A N 1
ATOM 1196 C CA . LEU A 1 152 ? 12.840 -3.200 -11.667 1.00 95.56 152 LEU A CA 1
ATOM 1197 C C . LEU A 1 152 ? 13.773 -4.302 -12.176 1.00 95.56 152 LEU A C 1
ATOM 1199 O O . LEU A 1 152 ? 14.453 -4.112 -13.188 1.00 95.56 152 LEU A O 1
ATOM 1203 N N . SER A 1 153 ? 13.804 -5.424 -11.470 1.00 93.25 153 SER A N 1
ATOM 1204 C CA . SER A 1 153 ? 14.550 -6.609 -11.877 1.00 93.25 153 SER A CA 1
ATOM 1205 C C . SER A 1 153 ? 13.902 -7.298 -13.085 1.00 93.25 153 SER A C 1
ATOM 1207 O O . SER A 1 153 ? 12.716 -7.117 -13.366 1.00 93.25 153 SER A O 1
ATOM 1209 N N . GLU A 1 154 ? 14.684 -8.093 -13.814 1.00 87.00 154 GLU A N 1
ATOM 1210 C CA . GLU A 1 154 ? 14.201 -8.845 -14.982 1.00 87.00 154 GLU A CA 1
ATOM 1211 C C . GLU A 1 154 ? 13.322 -10.050 -14.583 1.00 87.00 154 GLU A C 1
ATOM 1213 O O . GLU A 1 154 ? 12.495 -10.492 -15.373 1.00 87.00 154 GLU A O 1
ATOM 1218 N N . ASP A 1 155 ? 13.445 -10.552 -13.351 1.00 84.50 155 ASP A N 1
ATOM 1219 C CA . ASP A 1 155 ? 12.667 -11.662 -12.774 1.00 84.50 155 ASP A CA 1
ATOM 1220 C C . ASP A 1 155 ? 11.418 -11.199 -11.999 1.00 84.50 155 ASP A C 1
ATOM 1222 O O . ASP A 1 155 ? 10.952 -11.868 -11.075 1.00 84.50 155 ASP A O 1
ATOM 1226 N N . VAL A 1 156 ? 10.859 -10.039 -12.362 1.00 88.69 156 VAL A N 1
ATOM 1227 C CA . VAL A 1 156 ? 9.664 -9.493 -11.708 1.00 88.69 156 VAL A CA 1
ATOM 1228 C C . VAL A 1 156 ? 8.478 -10.462 -11.772 1.00 88.69 156 VAL A C 1
ATOM 1230 O O . VAL A 1 156 ? 8.112 -10.974 -12.829 1.00 88.69 156 VAL A O 1
ATOM 1233 N N . ASN A 1 157 ? 7.814 -10.646 -10.630 1.00 89.56 157 ASN A N 1
ATOM 1234 C CA . ASN A 1 157 ? 6.531 -11.331 -10.545 1.00 89.56 157 ASN A CA 1
ATOM 1235 C C . ASN A 1 157 ? 5.400 -10.295 -10.424 1.00 89.56 157 ASN A C 1
ATOM 1237 O O . ASN A 1 157 ? 5.194 -9.704 -9.361 1.00 89.56 157 ASN A O 1
ATOM 1241 N N . ALA A 1 158 ? 4.671 -10.080 -11.521 1.00 90.75 158 ALA A N 1
ATOM 1242 C CA . ALA A 1 158 ? 3.564 -9.128 -11.583 1.00 90.75 158 ALA A CA 1
ATOM 1243 C C . ALA A 1 158 ? 2.402 -9.504 -10.642 1.00 90.75 158 ALA A C 1
ATOM 1245 O O . ALA A 1 158 ? 1.832 -8.623 -9.999 1.00 90.75 158 ALA A O 1
ATOM 1246 N N . ASP A 1 159 ? 2.089 -10.794 -10.492 1.00 93.31 159 ASP A N 1
ATOM 1247 C CA . ASP A 1 159 ? 1.013 -11.261 -9.605 1.00 93.31 159 ASP A CA 1
ATOM 1248 C C . ASP A 1 159 ? 1.319 -10.934 -8.141 1.00 93.31 159 ASP A C 1
ATOM 1250 O O . ASP A 1 159 ? 0.447 -10.516 -7.376 1.00 93.31 159 ASP A O 1
ATOM 1254 N N . LYS A 1 160 ? 2.598 -11.039 -7.762 1.00 94.75 160 LYS A N 1
ATOM 1255 C CA . LYS A 1 160 ? 3.074 -10.642 -6.436 1.00 94.75 160 LYS A CA 1
ATOM 1256 C C . LYS A 1 160 ? 2.895 -9.143 -6.196 1.00 94.75 160 LYS A C 1
ATOM 1258 O O . LYS A 1 160 ? 2.483 -8.759 -5.105 1.00 94.75 160 LYS A O 1
ATOM 1263 N N . ALA A 1 161 ? 3.144 -8.304 -7.204 1.00 95.62 161 ALA A N 1
ATOM 1264 C CA . ALA A 1 161 ? 2.854 -6.876 -7.110 1.00 95.62 161 ALA A CA 1
ATOM 1265 C C . ALA A 1 161 ? 1.360 -6.633 -6.873 1.00 95.62 161 ALA A C 1
ATOM 1267 O O . ALA A 1 161 ? 0.997 -5.882 -5.972 1.00 95.62 161 ALA A O 1
ATOM 1268 N N . MET A 1 162 ? 0.490 -7.333 -7.602 1.00 95.75 162 MET A N 1
ATOM 1269 C CA . MET A 1 162 ? -0.957 -7.206 -7.434 1.00 95.75 162 MET A CA 1
ATOM 1270 C C . MET A 1 162 ? -1.432 -7.641 -6.041 1.00 95.75 162 MET A C 1
ATOM 1272 O O . MET A 1 162 ? -2.298 -6.997 -5.451 1.00 95.75 162 MET A O 1
ATOM 1276 N N . LEU A 1 163 ? -0.840 -8.700 -5.482 1.00 96.56 163 LEU A N 1
ATOM 1277 C CA . LEU A 1 163 ? -1.105 -9.142 -4.112 1.00 96.56 163 LEU A CA 1
ATOM 1278 C C . LEU A 1 163 ? -0.696 -8.087 -3.072 1.00 96.56 163 LEU A C 1
ATOM 1280 O O . LEU A 1 163 ? -1.455 -7.818 -2.145 1.00 96.56 163 LEU A O 1
ATOM 1284 N N . VAL A 1 164 ? 0.470 -7.455 -3.236 1.00 97.31 164 VAL A N 1
ATOM 1285 C CA . VAL A 1 164 ? 0.905 -6.351 -2.362 1.00 97.31 164 VAL A CA 1
ATOM 1286 C C . VAL A 1 164 ? -0.027 -5.143 -2.508 1.00 97.31 164 VAL A C 1
ATOM 1288 O O . VAL A 1 164 ? -0.409 -4.549 -1.503 1.00 97.31 164 VAL A O 1
ATOM 1291 N N . GLY A 1 165 ? -0.455 -4.812 -3.731 1.00 97.12 165 GLY A N 1
ATOM 1292 C CA . GLY A 1 165 ? -1.455 -3.770 -3.987 1.00 97.12 165 GLY A CA 1
ATOM 1293 C C . GLY A 1 165 ? -2.772 -4.026 -3.251 1.00 97.12 165 GLY A C 1
ATOM 1294 O O . GLY A 1 165 ? -3.303 -3.130 -2.595 1.00 97.12 165 GLY A O 1
ATOM 1295 N N . PHE A 1 166 ? -3.250 -5.270 -3.270 1.00 97.44 166 PHE A N 1
ATOM 1296 C CA . PHE A 1 166 ? -4.427 -5.687 -2.511 1.00 97.44 166 PHE A CA 1
ATOM 1297 C C . PHE A 1 166 ? -4.242 -5.519 -0.997 1.00 97.44 166 PHE A C 1
ATOM 1299 O O . PHE A 1 166 ? -5.120 -4.988 -0.321 1.00 97.44 166 PHE A O 1
ATOM 1306 N N . GLU A 1 167 ? -3.100 -5.915 -0.439 1.00 97.12 167 GLU A N 1
ATOM 1307 C CA . GLU A 1 167 ? -2.851 -5.734 0.996 1.00 97.12 167 GLU A CA 1
ATOM 1308 C C . GLU A 1 167 ? -2.727 -4.256 1.391 1.00 97.12 167 GLU A C 1
ATOM 1310 O O . GLU A 1 167 ? -3.144 -3.873 2.483 1.00 97.12 167 GLU A O 1
ATOM 1315 N N . LEU A 1 168 ? -2.247 -3.391 0.495 1.00 97.81 168 LEU A N 1
ATOM 1316 C CA . LEU A 1 168 ? -2.257 -1.939 0.698 1.00 97.81 168 LEU A CA 1
ATOM 1317 C C . LEU A 1 168 ? -3.682 -1.362 0.672 1.00 97.81 168 LEU A C 1
ATOM 1319 O O . LEU A 1 168 ? -3.981 -0.462 1.460 1.00 97.81 168 LEU A O 1
ATOM 1323 N N . LEU A 1 169 ? -4.587 -1.902 -0.155 1.00 97.38 169 LEU A N 1
ATOM 1324 C CA . LEU A 1 169 ? -6.018 -1.584 -0.082 1.00 97.38 169 LEU A CA 1
ATOM 1325 C C . LEU A 1 169 ? -6.589 -1.966 1.289 1.00 97.38 169 LEU A C 1
ATOM 1327 O O . LEU A 1 169 ? -7.237 -1.140 1.932 1.00 97.38 169 LEU A O 1
ATOM 1331 N N . LEU A 1 170 ? -6.332 -3.193 1.755 1.00 96.62 170 LEU A N 1
ATOM 1332 C CA . LEU A 1 170 ? -6.793 -3.654 3.069 1.00 96.62 170 LEU A CA 1
ATOM 1333 C C . LEU A 1 170 ? -6.260 -2.757 4.190 1.00 96.62 170 LEU A C 1
ATOM 1335 O O . LEU A 1 170 ? -7.022 -2.345 5.059 1.00 96.62 170 LEU A O 1
ATOM 1339 N N . ALA A 1 171 ? -4.983 -2.377 4.127 1.00 95.94 171 ALA A N 1
ATOM 1340 C CA . ALA A 1 171 ? -4.366 -1.461 5.079 1.00 95.94 171 ALA A CA 1
ATOM 1341 C C . ALA A 1 171 ? -5.071 -0.094 5.116 1.00 95.94 171 ALA A C 1
ATOM 1343 O O . ALA A 1 171 ? -5.289 0.466 6.189 1.00 95.94 171 ALA A O 1
ATOM 1344 N N . ARG A 1 172 ? -5.476 0.446 3.957 1.00 96.56 172 ARG A N 1
ATOM 1345 C CA . ARG A 1 172 ? -6.254 1.696 3.884 1.00 96.56 172 ARG A CA 1
ATOM 1346 C C . ARG A 1 172 ? -7.628 1.545 4.527 1.00 96.56 172 ARG A C 1
ATOM 1348 O O . ARG A 1 172 ? -8.049 2.442 5.254 1.00 96.56 172 ARG A O 1
ATOM 1355 N N . VAL A 1 173 ? -8.329 0.445 4.253 1.00 95.75 173 VAL A N 1
ATOM 1356 C CA . VAL A 1 173 ? -9.657 0.173 4.826 1.00 95.75 173 VAL A CA 1
ATOM 1357 C C . VAL A 1 173 ? -9.567 0.025 6.346 1.00 95.75 173 VAL A C 1
ATOM 1359 O O . VAL A 1 173 ? -10.340 0.656 7.061 1.00 95.75 173 VAL A O 1
ATOM 1362 N N . GLU A 1 174 ? -8.573 -0.707 6.839 1.00 92.38 174 GLU A N 1
ATOM 1363 C CA . GLU A 1 174 ? -8.297 -0.870 8.269 1.00 92.38 174 GLU A CA 1
ATOM 1364 C C . GLU A 1 174 ? -7.974 0.483 8.940 1.00 92.38 174 GLU A C 1
ATOM 1366 O O . GLU A 1 174 ? -8.519 0.813 9.993 1.00 92.38 174 GLU A O 1
ATOM 1371 N N . CYS A 1 175 ? -7.164 1.336 8.300 1.00 93.38 175 CYS A N 1
ATOM 1372 C CA . CYS A 1 175 ? -6.906 2.697 8.783 1.00 93.38 175 CYS A CA 1
ATOM 1373 C C . CYS A 1 175 ? -8.158 3.585 8.792 1.00 93.38 175 CYS A C 1
ATOM 1375 O O . CYS A 1 175 ? -8.332 4.364 9.729 1.00 93.38 175 CYS A O 1
ATOM 1377 N N . ASN A 1 176 ? -9.031 3.486 7.785 1.00 93.38 176 ASN A N 1
ATOM 1378 C CA . ASN A 1 176 ? -10.312 4.200 7.785 1.00 93.38 176 ASN A CA 1
ATOM 1379 C C . ASN A 1 176 ? -11.203 3.734 8.939 1.00 93.38 176 ASN A C 1
ATOM 1381 O O . ASN A 1 176 ? -11.775 4.568 9.632 1.00 93.38 176 ASN A O 1
ATOM 1385 N N . HIS A 1 177 ? -11.245 2.430 9.212 1.00 88.00 177 HIS A N 1
ATOM 1386 C CA . HIS A 1 177 ? -11.972 1.898 10.358 1.00 88.00 177 HIS A CA 1
ATOM 1387 C C . HIS A 1 177 ? -11.438 2.459 11.688 1.00 88.00 177 HIS A C 1
ATOM 1389 O O . HIS A 1 177 ? -12.214 2.879 12.543 1.00 88.00 177 HIS A O 1
ATOM 1395 N N . PHE A 1 178 ? -10.114 2.562 11.854 1.00 85.62 178 PHE A N 1
ATOM 1396 C CA . PHE A 1 178 ? -9.533 3.221 13.032 1.00 85.62 178 PHE A CA 1
ATOM 1397 C C . PHE A 1 178 ? -9.872 4.715 13.122 1.00 85.62 178 PHE A C 1
ATOM 1399 O O . PHE A 1 178 ? -10.091 5.221 14.222 1.00 85.62 178 PHE A O 1
ATOM 1406 N N . LEU A 1 179 ? -9.936 5.425 11.992 1.00 88.06 179 LEU A N 1
ATOM 1407 C CA . LEU A 1 179 ? -10.353 6.831 11.954 1.00 88.06 179 LEU A CA 1
ATOM 1408 C C . LEU A 1 179 ? -11.818 7.012 12.367 1.00 88.06 179 LEU A C 1
ATOM 1410 O O . LEU A 1 179 ? -12.115 7.956 13.096 1.00 88.06 179 LEU A O 1
ATOM 1414 N N . GLU A 1 180 ? -12.707 6.119 11.932 1.00 85.25 180 GLU A N 1
ATOM 1415 C CA . GLU A 1 180 ? -14.124 6.118 12.313 1.00 85.25 180 GLU A CA 1
ATOM 1416 C C . GLU A 1 180 ? -14.287 5.857 13.815 1.00 85.25 180 GLU A C 1
ATOM 1418 O O . GLU A 1 180 ? -14.963 6.612 14.509 1.00 85.25 180 GLU A O 1
ATOM 1423 N N . LEU A 1 181 ? -13.583 4.860 14.358 1.00 76.62 181 LEU A N 1
ATOM 1424 C CA . LEU A 1 181 ? -13.618 4.560 15.792 1.00 76.62 181 LEU A CA 1
ATOM 1425 C C . LEU A 1 181 ? -13.012 5.676 16.665 1.00 76.62 181 LEU A C 1
ATOM 1427 O O . LEU A 1 181 ? -13.346 5.789 17.844 1.00 76.62 181 LEU A O 1
ATOM 1431 N N . GLN A 1 182 ? -12.110 6.501 16.124 1.00 67.19 182 GLN A N 1
ATOM 1432 C CA . GLN A 1 182 ? -11.564 7.658 16.839 1.00 67.19 182 GLN A CA 1
ATOM 1433 C C . GLN A 1 182 ? -12.581 8.769 17.079 1.00 67.19 182 GLN A C 1
ATOM 1435 O O . GLN A 1 182 ? -12.437 9.511 18.053 1.00 67.19 182 GLN A O 1
ATOM 1440 N N . GLU A 1 183 ? -13.587 8.899 16.216 1.00 61.12 183 GLU A N 1
ATOM 1441 C CA . GLU A 1 183 ? -14.673 9.861 16.422 1.00 61.12 183 GLU A CA 1
ATOM 1442 C C . GLU A 1 183 ? -15.518 9.477 17.657 1.00 61.12 183 GLU A C 1
ATOM 1444 O O . GLU A 1 183 ? -16.077 10.356 18.312 1.00 61.12 183 GLU A O 1
ATOM 1449 N N . ASP A 1 184 ? -15.450 8.202 18.065 1.00 56.72 184 ASP A N 1
ATOM 1450 C CA . ASP A 1 184 ? -16.210 7.572 19.145 1.00 56.72 184 ASP A CA 1
ATOM 1451 C C . ASP A 1 184 ? -15.339 7.099 20.344 1.00 56.72 184 ASP A C 1
ATOM 1453 O O . ASP A 1 184 ? -15.566 6.015 20.871 1.00 56.72 184 ASP A O 1
ATOM 1457 N N . GLN A 1 185 ? -14.440 7.942 20.896 1.00 55.62 185 GLN A N 1
ATOM 1458 C CA . GLN A 1 185 ? -14.036 7.933 22.340 1.00 55.62 185 GLN A CA 1
ATOM 1459 C C . GLN A 1 185 ? -12.616 7.468 22.778 1.00 55.62 185 GLN A C 1
ATOM 1461 O O . GLN A 1 185 ? -12.391 7.369 23.986 1.00 55.62 185 GLN A O 1
ATOM 1466 N N . LEU A 1 186 ? -11.624 7.229 21.907 1.00 59.53 186 LEU A N 1
ATOM 1467 C CA . LEU A 1 186 ? -10.303 6.695 22.339 1.00 59.53 186 LEU A CA 1
ATOM 1468 C C . LEU A 1 186 ? -9.122 7.675 22.188 1.00 59.53 186 LEU A C 1
ATOM 1470 O O . LEU A 1 186 ? -8.947 8.312 21.145 1.00 59.53 186 LEU A O 1
ATOM 1474 N N . ARG A 1 187 ? -8.251 7.760 23.208 1.00 63.84 187 ARG A N 1
ATOM 1475 C CA . ARG A 1 187 ? -7.029 8.592 23.179 1.00 63.84 187 ARG A CA 1
ATOM 1476 C C . ARG A 1 187 ? -5.945 7.961 22.285 1.00 63.84 187 ARG A C 1
ATOM 1478 O O . ARG A 1 187 ? -5.851 6.738 22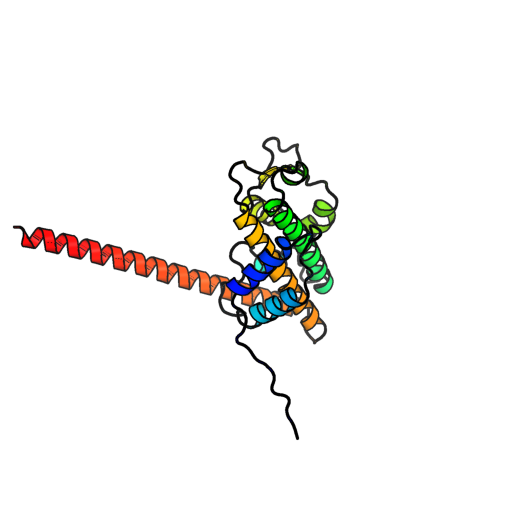.230 1.00 63.84 187 ARG A O 1
ATOM 1485 N N . PRO A 1 188 ? -5.050 8.748 21.649 1.00 63.91 188 PRO A N 1
ATOM 1486 C CA . PRO A 1 188 ? -3.984 8.235 20.769 1.00 63.91 188 PRO A CA 1
ATOM 1487 C C . PRO A 1 188 ? -3.138 7.087 21.349 1.00 63.91 188 PRO A C 1
ATOM 1489 O O . PRO A 1 188 ? -2.762 6.166 20.632 1.00 63.91 188 PRO A O 1
ATOM 1492 N N . GLN A 1 189 ? -2.879 7.104 22.659 1.00 63.53 189 GLN A N 1
ATOM 1493 C CA . GLN A 1 189 ? -2.098 6.066 23.337 1.00 63.53 189 GLN A CA 1
ATOM 1494 C C . GLN A 1 189 ? -2.823 4.709 23.392 1.00 63.53 189 GLN A C 1
ATOM 1496 O O . GLN A 1 189 ? -2.193 3.664 23.262 1.00 63.53 189 GLN A O 1
ATOM 1501 N N . GLU A 1 190 ? -4.148 4.721 23.549 1.00 70.19 190 GLU A N 1
ATOM 1502 C CA . GLU A 1 190 ? -4.971 3.507 23.636 1.00 70.19 190 GLU A CA 1
ATOM 1503 C C . GLU A 1 190 ? -5.019 2.786 22.280 1.00 70.19 190 GLU A C 1
ATOM 1505 O O . GLU A 1 190 ? -5.061 1.557 22.229 1.00 70.19 190 GLU A O 1
ATOM 1510 N N . TRP A 1 191 ? -4.909 3.541 21.181 1.00 70.44 191 TRP A N 1
ATOM 1511 C CA . TRP A 1 191 ? -4.823 3.008 19.820 1.00 70.44 191 TRP A CA 1
ATOM 1512 C C . TRP A 1 191 ? -3.534 2.262 19.540 1.00 70.44 191 TRP A C 1
ATOM 1514 O O . TRP A 1 191 ? -3.568 1.177 18.958 1.00 70.44 191 TRP A O 1
ATOM 1524 N N . LEU A 1 192 ? -2.403 2.815 19.978 1.00 69.25 192 LEU A N 1
ATOM 1525 C CA . LEU A 1 192 ? -1.120 2.144 19.830 1.00 69.25 192 LEU A CA 1
ATOM 1526 C C . LEU A 1 192 ? -1.137 0.796 20.560 1.00 69.25 192 LEU A C 1
ATOM 1528 O O . LEU A 1 192 ? -0.661 -0.202 20.024 1.00 69.25 192 LEU A O 1
ATOM 1532 N N . ASP A 1 193 ? -1.774 0.737 21.731 1.00 71.56 193 ASP A N 1
ATOM 1533 C CA . ASP A 1 193 ? -1.936 -0.513 22.465 1.00 71.56 193 ASP A CA 1
ATOM 1534 C C . ASP A 1 193 ? -2.873 -1.499 21.742 1.00 71.56 193 ASP A C 1
ATOM 1536 O O . ASP A 1 193 ? -2.646 -2.707 21.793 1.00 71.56 193 ASP A O 1
ATOM 1540 N N . VAL A 1 194 ? -3.941 -1.037 21.077 1.00 73.06 194 VAL A N 1
ATOM 1541 C CA . VAL A 1 194 ? -4.818 -1.900 20.254 1.00 73.06 194 VAL A CA 1
ATOM 1542 C C . VAL A 1 194 ? -4.049 -2.474 19.063 1.00 73.06 194 VAL A C 1
ATOM 1544 O O . VAL A 1 194 ? -4.085 -3.686 18.848 1.00 73.06 194 VAL A O 1
ATOM 1547 N N . LEU A 1 195 ? -3.301 -1.638 18.340 1.00 74.31 195 LEU A N 1
ATOM 1548 C CA . LEU A 1 195 ? -2.460 -2.061 17.218 1.00 74.31 195 LEU A CA 1
ATOM 1549 C C . LEU A 1 195 ? -1.392 -3.064 17.655 1.00 74.31 195 LEU A C 1
ATOM 1551 O O . LEU A 1 195 ? -1.243 -4.108 17.030 1.00 74.31 195 LEU A O 1
ATOM 1555 N N . GLN A 1 196 ? -0.705 -2.802 18.769 1.00 73.25 196 GLN A N 1
ATOM 1556 C CA . GLN A 1 196 ? 0.290 -3.723 19.322 1.00 73.25 196 GLN A CA 1
ATOM 1557 C C . GLN A 1 196 ? -0.328 -5.041 19.797 1.00 73.25 196 GLN A C 1
ATOM 1559 O O . GLN A 1 196 ? 0.301 -6.090 19.674 1.00 73.25 196 GLN A O 1
ATOM 1564 N N . ARG A 1 197 ? -1.550 -5.030 20.349 1.00 72.75 197 ARG A N 1
ATOM 1565 C CA . ARG A 1 197 ? -2.264 -6.271 20.697 1.00 72.75 197 ARG A CA 1
ATOM 1566 C C . ARG A 1 197 ? -2.572 -7.094 19.450 1.00 72.75 197 ARG A C 1
ATOM 1568 O O . ARG A 1 197 ? -2.327 -8.297 19.474 1.00 72.75 197 ARG A O 1
ATOM 1575 N N . ARG A 1 198 ? -3.038 -6.454 18.371 1.00 70.12 198 ARG A N 1
ATOM 1576 C CA . ARG A 1 198 ? -3.278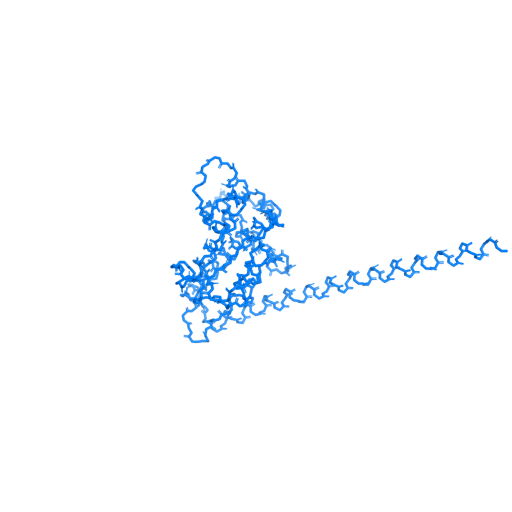 -7.121 17.081 1.00 70.12 198 ARG A CA 1
ATOM 1577 C C . ARG A 1 198 ? -1.978 -7.660 16.483 1.00 70.12 198 ARG A C 1
ATOM 1579 O O . ARG A 1 198 ? -1.922 -8.832 16.139 1.00 70.12 198 ARG A O 1
ATOM 1586 N N . GLU A 1 199 ? -0.898 -6.879 16.491 1.00 69.81 199 GLU A N 1
ATOM 1587 C CA . GLU A 1 199 ? 0.427 -7.328 16.040 1.00 69.81 199 GLU A CA 1
ATOM 1588 C C . GLU A 1 199 ? 0.923 -8.561 16.818 1.00 69.81 199 GLU A C 1
ATOM 1590 O O . GLU A 1 199 ? 1.424 -9.521 16.235 1.00 69.81 199 GLU A O 1
ATOM 1595 N N . ARG A 1 200 ? 0.779 -8.562 18.151 1.00 68.31 200 ARG A N 1
ATOM 1596 C CA . ARG A 1 200 ? 1.172 -9.701 18.998 1.00 68.31 200 ARG A CA 1
ATOM 1597 C C . ARG A 1 200 ? 0.309 -10.933 18.748 1.00 68.31 200 ARG A C 1
ATOM 1599 O O . ARG A 1 200 ? 0.845 -12.036 18.793 1.00 68.31 200 ARG A O 1
ATOM 1606 N N . ALA A 1 201 ? -0.987 -10.756 18.498 1.00 65.81 201 ALA A N 1
ATOM 1607 C CA . ALA A 1 201 ? -1.880 -11.854 18.142 1.00 65.81 201 ALA A CA 1
ATOM 1608 C C . ALA A 1 201 ? -1.445 -12.505 16.820 1.00 65.81 201 ALA A C 1
ATOM 1610 O O . ALA A 1 201 ? -1.287 -13.722 16.785 1.00 65.81 201 ALA A O 1
ATOM 1611 N N . VAL A 1 202 ? -1.123 -11.698 15.800 1.00 64.44 202 VAL A N 1
ATOM 1612 C CA . VAL A 1 202 ? -0.592 -12.176 14.509 1.00 64.44 202 VAL A CA 1
ATOM 1613 C C . VAL A 1 202 ? 0.709 -12.968 14.701 1.00 64.44 202 VAL A C 1
ATOM 1615 O O . VAL A 1 202 ? 0.817 -14.110 14.257 1.00 64.44 202 VAL A O 1
ATOM 1618 N N . LYS A 1 203 ? 1.677 -12.427 15.454 1.00 64.44 203 LYS A N 1
ATOM 1619 C CA . LYS A 1 203 ? 2.944 -13.132 15.740 1.00 64.44 203 LYS A CA 1
ATOM 1620 C C . LYS A 1 203 ? 2.733 -14.453 16.485 1.00 64.44 203 LYS A C 1
ATOM 1622 O O . LYS A 1 203 ? 3.466 -15.417 16.270 1.00 64.44 203 LYS A O 1
ATOM 1627 N N . LEU A 1 204 ? 1.749 -14.508 17.384 1.00 59.72 204 LEU A N 1
ATOM 1628 C CA . LEU A 1 204 ? 1.420 -15.726 18.122 1.00 59.72 204 LEU A CA 1
ATOM 1629 C C . LEU A 1 204 ? 0.779 -16.779 17.207 1.00 59.72 204 LEU A C 1
ATOM 1631 O O . LEU A 1 204 ? 1.131 -17.957 17.305 1.00 59.72 204 LEU A O 1
ATOM 1635 N N . THR A 1 205 ? -0.106 -16.372 16.292 1.00 59.00 205 THR A N 1
ATOM 1636 C CA . THR A 1 205 ? -0.686 -17.272 15.285 1.00 59.00 205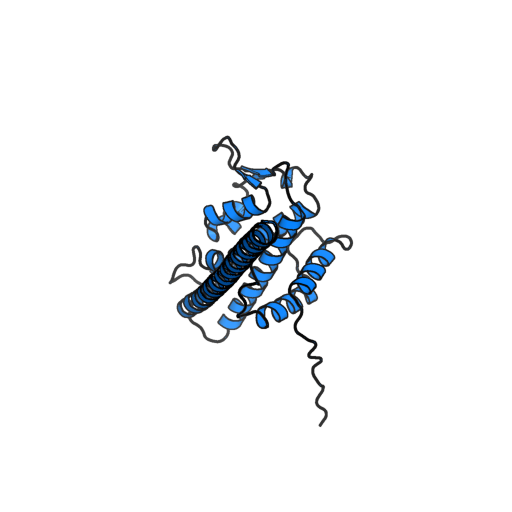 THR A CA 1
ATOM 1637 C C . THR A 1 205 ? 0.373 -17.815 14.326 1.00 59.00 205 THR A C 1
ATOM 1639 O O . THR A 1 205 ? 0.407 -19.023 14.106 1.00 59.00 205 THR A O 1
ATOM 1642 N N . GLU A 1 206 ? 1.307 -16.982 13.855 1.00 56.81 206 GLU A N 1
ATOM 1643 C CA . GLU A 1 206 ? 2.429 -17.406 13.001 1.00 56.81 206 GLU A CA 1
ATOM 1644 C C . GLU A 1 206 ? 3.349 -18.409 13.717 1.00 56.81 206 GLU A C 1
ATOM 1646 O O . GLU A 1 206 ? 3.714 -19.440 13.156 1.00 56.81 206 GLU A O 1
ATOM 1651 N N . CYS A 1 207 ? 3.691 -18.158 14.987 1.00 49.66 207 CYS A N 1
ATOM 1652 C CA . CYS A 1 207 ? 4.503 -19.074 15.797 1.00 49.66 207 CYS A CA 1
ATOM 1653 C C . CYS A 1 207 ? 3.821 -20.440 15.982 1.00 49.66 207 CYS A C 1
ATOM 1655 O O . CYS A 1 207 ? 4.469 -21.484 15.907 1.00 49.66 207 CYS A O 1
ATOM 1657 N N . THR A 1 208 ? 2.501 -20.433 16.183 1.00 54.94 208 THR A N 1
ATOM 1658 C CA . THR A 1 208 ? 1.711 -21.658 16.363 1.00 54.94 208 THR A CA 1
ATOM 1659 C C . THR A 1 208 ? 1.625 -22.457 15.063 1.00 54.94 208 THR A C 1
ATOM 1661 O O . THR A 1 208 ? 1.843 -23.664 15.088 1.00 54.94 208 THR A O 1
ATOM 1664 N N . GLN A 1 209 ? 1.396 -21.789 13.926 1.00 52.47 209 GLN A N 1
ATOM 1665 C CA . GLN A 1 209 ? 1.357 -22.417 12.601 1.00 52.47 209 GLN A CA 1
ATOM 1666 C C . GLN A 1 209 ? 2.712 -23.019 12.207 1.00 52.47 209 GLN A C 1
ATOM 1668 O O . GLN A 1 209 ? 2.768 -24.171 11.775 1.00 52.47 209 GLN A O 1
ATOM 1673 N N . ASN A 1 210 ? 3.806 -22.281 12.422 1.00 49.53 210 ASN A N 1
ATOM 1674 C CA . ASN A 1 210 ? 5.159 -22.763 12.143 1.00 49.53 210 ASN A CA 1
ATOM 1675 C C . ASN A 1 210 ? 5.512 -23.973 13.010 1.00 49.53 210 ASN A C 1
ATOM 1677 O O . ASN A 1 210 ? 6.117 -24.916 12.519 1.00 49.53 210 ASN A O 1
ATOM 1681 N N . ARG A 1 211 ? 5.091 -23.989 14.280 1.00 47.66 211 ARG A N 1
ATOM 1682 C CA . ARG A 1 211 ? 5.306 -25.134 15.168 1.00 47.66 211 ARG A CA 1
ATOM 1683 C C . ARG A 1 211 ? 4.536 -26.376 14.714 1.00 47.66 211 ARG A C 1
ATOM 1685 O O . ARG A 1 211 ? 5.126 -27.447 14.670 1.00 47.66 211 ARG A O 1
ATOM 1692 N N . THR A 1 212 ? 3.275 -26.234 14.305 1.00 50.22 212 THR A N 1
ATOM 1693 C CA . THR A 1 212 ? 2.493 -27.360 13.764 1.00 50.22 212 THR A CA 1
ATOM 1694 C C . THR A 1 212 ? 3.011 -27.868 12.419 1.00 50.22 212 THR A C 1
ATOM 1696 O O . THR A 1 212 ? 2.915 -29.060 12.157 1.00 50.22 212 THR A O 1
ATOM 1699 N N . ALA A 1 213 ? 3.576 -26.997 11.575 1.00 49.69 213 ALA A N 1
ATOM 1700 C CA . ALA A 1 213 ? 4.197 -27.413 10.320 1.00 49.69 213 ALA A CA 1
ATOM 1701 C C . ALA A 1 213 ? 5.496 -28.197 10.570 1.00 49.69 213 ALA A C 1
ATOM 1703 O O . ALA A 1 213 ? 5.693 -29.236 9.948 1.00 49.69 213 ALA A O 1
ATOM 1704 N N . THR A 1 214 ? 6.329 -27.750 11.520 1.00 47.84 214 THR A N 1
ATOM 1705 C CA . THR A 1 214 ? 7.568 -28.446 11.903 1.00 47.84 214 THR A CA 1
ATOM 1706 C C . THR A 1 214 ? 7.282 -29.799 12.558 1.00 47.84 214 THR A C 1
ATOM 1708 O O . THR A 1 214 ? 7.891 -30.790 12.168 1.00 47.84 214 THR A O 1
ATOM 1711 N N . GLU A 1 215 ? 6.308 -29.864 13.475 1.00 53.03 215 GLU A N 1
ATOM 1712 C CA . GLU A 1 215 ? 5.886 -31.113 14.134 1.00 53.03 215 GLU A CA 1
ATOM 1713 C C . GLU A 1 215 ? 5.321 -32.130 13.111 1.00 53.03 215 GLU A C 1
ATOM 1715 O O . GLU A 1 215 ? 5.607 -33.318 13.207 1.00 53.03 215 GLU A O 1
ATOM 1720 N N . GLN A 1 216 ? 4.617 -31.679 12.060 1.00 51.44 216 GLN A N 1
ATOM 1721 C CA . GLN A 1 216 ? 4.139 -32.560 10.980 1.00 51.44 216 GLN A CA 1
ATOM 1722 C C . GLN A 1 216 ? 5.260 -33.073 10.062 1.00 51.44 216 GLN A C 1
ATOM 1724 O O . GLN A 1 216 ? 5.203 -34.223 9.630 1.00 51.44 216 GLN A O 1
ATOM 1729 N N . THR A 1 217 ? 6.285 -32.264 9.769 1.00 52.47 217 THR A N 1
ATOM 1730 C CA . THR A 1 217 ? 7.461 -32.736 9.011 1.00 52.47 217 THR A CA 1
ATOM 1731 C C . THR A 1 217 ? 8.322 -33.715 9.805 1.00 52.47 217 THR A C 1
ATOM 1733 O O . THR A 1 217 ? 8.852 -34.654 9.216 1.00 52.47 217 THR A O 1
ATOM 1736 N N . GLU A 1 218 ? 8.440 -33.537 11.123 1.00 53.53 218 GLU A N 1
ATOM 1737 C CA . GLU A 1 218 ? 9.183 -34.458 11.993 1.00 53.53 218 GLU A CA 1
ATOM 1738 C C . GLU A 1 218 ? 8.449 -35.806 12.132 1.00 53.53 218 GLU A C 1
ATOM 1740 O O . GLU A 1 218 ? 9.073 -36.859 11.983 1.00 53.53 218 GLU A O 1
ATOM 1745 N N . ASP A 1 219 ? 7.119 -35.789 12.279 1.00 53.12 219 ASP A N 1
ATOM 1746 C CA . ASP A 1 219 ? 6.296 -37.006 12.321 1.00 53.12 219 ASP A CA 1
ATOM 1747 C C . ASP A 1 219 ? 6.294 -37.772 10.979 1.00 53.12 219 ASP A C 1
ATOM 1749 O O . ASP A 1 219 ? 6.276 -39.007 10.967 1.00 53.12 219 ASP A O 1
ATOM 1753 N N . GLU A 1 220 ? 6.320 -37.083 9.829 1.00 54.75 220 GLU A N 1
ATOM 1754 C CA . GLU A 1 220 ? 6.407 -37.738 8.513 1.00 54.75 220 GLU A CA 1
ATOM 1755 C C . GLU A 1 220 ? 7.800 -38.328 8.231 1.00 54.75 220 GLU A C 1
ATOM 1757 O O . GLU A 1 220 ? 7.893 -39.411 7.639 1.00 54.75 220 GLU A O 1
ATOM 1762 N N . GLU A 1 221 ? 8.881 -37.678 8.675 1.00 54.84 221 GLU A N 1
ATOM 1763 C CA . GLU A 1 221 ? 10.242 -38.211 8.540 1.00 54.84 221 GLU A CA 1
ATOM 1764 C C . GLU A 1 221 ? 10.494 -39.407 9.469 1.00 54.84 221 GLU A C 1
ATOM 1766 O O . GLU A 1 221 ? 11.065 -40.409 9.023 1.00 54.84 221 GLU A O 1
ATOM 1771 N N . GLU A 1 222 ? 10.020 -39.384 10.720 1.00 56.34 222 GLU A N 1
ATOM 1772 C CA . GLU A 1 222 ? 10.151 -40.533 11.630 1.00 56.34 222 GLU A CA 1
ATOM 1773 C C . GLU A 1 222 ? 9.389 -41.759 11.109 1.00 56.34 222 GLU A C 1
ATOM 1775 O O . GLU A 1 222 ? 9.930 -42.870 11.088 1.00 56.34 222 GLU A O 1
ATOM 1780 N N . LYS A 1 223 ? 8.178 -41.560 10.578 1.00 56.88 223 LYS A N 1
ATOM 1781 C CA . LYS A 1 223 ? 7.349 -42.650 10.046 1.00 56.88 223 LYS A CA 1
ATOM 1782 C C . LYS A 1 223 ? 7.952 -43.291 8.795 1.00 56.88 223 LYS A C 1
ATOM 1784 O O . LYS A 1 223 ? 7.923 -44.513 8.655 1.00 56.88 223 LYS A O 1
ATOM 1789 N N . LYS A 1 224 ? 8.566 -42.485 7.923 1.00 57.53 224 LYS A N 1
ATOM 1790 C CA . LYS A 1 224 ? 9.264 -42.961 6.720 1.00 57.53 224 LYS A CA 1
ATOM 1791 C C . LYS A 1 224 ? 10.549 -43.722 7.061 1.00 57.53 224 LYS A C 1
ATOM 1793 O O . LYS A 1 224 ? 10.855 -44.736 6.440 1.00 57.53 224 LYS A O 1
ATOM 1798 N N . THR A 1 225 ? 11.260 -43.285 8.101 1.00 57.16 225 THR A N 1
ATOM 1799 C CA . THR A 1 225 ? 12.481 -43.948 8.589 1.00 57.16 225 THR A CA 1
ATOM 1800 C C . THR A 1 225 ? 12.177 -45.287 9.276 1.00 57.16 225 THR A C 1
ATOM 1802 O O . THR A 1 225 ? 12.992 -46.216 9.248 1.00 57.16 225 THR A O 1
ATOM 1805 N N . GLU A 1 226 ? 11.004 -45.414 9.899 1.00 59.31 226 GLU A N 1
ATOM 1806 C CA . GLU A 1 226 ? 10.561 -46.645 10.557 1.00 59.31 226 GLU A CA 1
ATOM 1807 C C . GLU A 1 226 ? 9.979 -47.680 9.573 1.00 59.31 226 GLU A C 1
ATOM 1809 O O . GLU A 1 226 ? 10.169 -48.885 9.772 1.00 59.31 226 GLU A O 1
ATOM 1814 N N . GLU A 1 227 ? 9.354 -47.237 8.476 1.00 58.28 227 GLU A N 1
ATOM 1815 C CA . GLU A 1 227 ? 8.934 -48.110 7.368 1.00 58.28 227 GLU A CA 1
ATOM 1816 C C . GLU A 1 227 ? 10.132 -48.700 6.604 1.00 58.28 227 GLU A C 1
ATOM 1818 O O . GLU A 1 227 ? 10.188 -49.923 6.437 1.00 58.28 227 GLU A O 1
ATOM 1823 N N . ASP A 1 228 ? 11.152 -47.896 6.276 1.00 58.38 228 ASP A N 1
ATOM 1824 C CA . ASP A 1 228 ? 12.378 -48.378 5.611 1.00 58.38 228 ASP A CA 1
ATOM 1825 C C . ASP A 1 228 ? 13.124 -49.432 6.456 1.00 58.38 228 ASP A C 1
ATOM 1827 O O . ASP A 1 228 ? 13.647 -50.424 5.941 1.00 58.38 228 ASP A O 1
ATOM 1831 N N . LYS A 1 229 ? 13.141 -49.285 7.788 1.00 61.19 229 LYS A N 1
ATOM 1832 C CA . LYS A 1 229 ? 13.762 -50.278 8.686 1.00 61.19 229 LYS A CA 1
ATOM 1833 C C . LYS A 1 229 ? 12.998 -51.600 8.750 1.00 61.19 229 LYS A C 1
ATOM 1835 O O . LYS A 1 229 ? 13.624 -52.645 8.947 1.00 61.19 229 LYS A O 1
ATOM 1840 N N . LYS A 1 230 ? 11.670 -51.582 8.606 1.00 61.22 230 LYS A N 1
ATOM 1841 C CA . LYS A 1 230 ? 10.849 -52.805 8.590 1.00 61.22 230 LYS A CA 1
ATOM 1842 C C . LYS A 1 230 ? 10.973 -53.565 7.275 1.00 61.22 230 LYS A C 1
ATOM 1844 O O . LYS A 1 230 ? 10.981 -54.794 7.305 1.00 61.22 230 LYS A O 1
ATOM 1849 N N . GLU A 1 231 ? 11.115 -52.865 6.154 1.00 55.62 231 GLU A N 1
ATOM 1850 C CA . GLU A 1 231 ? 11.265 -53.497 4.840 1.00 55.62 231 GLU A CA 1
ATOM 1851 C C . GLU A 1 231 ? 12.623 -54.208 4.701 1.00 55.62 231 GLU A C 1
ATOM 1853 O O . GLU A 1 231 ? 12.689 -55.346 4.234 1.00 55.62 231 GLU A O 1
ATOM 1858 N N . VAL A 1 232 ? 13.695 -53.616 5.238 1.00 56.59 232 VAL A N 1
ATOM 1859 C CA . VAL A 1 232 ? 15.036 -54.233 5.260 1.00 56.59 232 VAL A CA 1
ATOM 1860 C C . VAL A 1 232 ? 15.100 -55.461 6.182 1.00 56.59 232 VAL A C 1
ATOM 1862 O O . VAL A 1 232 ? 15.800 -56.428 5.877 1.00 56.59 232 VAL A O 1
ATOM 1865 N N . ALA A 1 233 ? 14.348 -55.470 7.287 1.00 57.09 233 ALA A N 1
ATOM 1866 C CA . ALA A 1 233 ? 14.303 -56.599 8.220 1.00 57.09 233 ALA A CA 1
ATOM 1867 C C . ALA A 1 233 ? 13.464 -57.790 7.717 1.00 57.09 233 ALA A C 1
ATOM 1869 O O . ALA A 1 233 ? 13.697 -58.917 8.146 1.00 57.09 233 ALA A O 1
ATOM 1870 N N . ALA A 1 234 ? 12.503 -57.564 6.816 1.00 56.81 234 ALA A N 1
ATOM 1871 C CA . ALA A 1 234 ? 11.673 -58.619 6.226 1.00 56.81 234 ALA A CA 1
ATOM 1872 C C . ALA A 1 234 ? 12.326 -59.314 5.012 1.00 56.81 234 ALA A C 1
ATOM 1874 O O . ALA A 1 234 ? 11.824 -60.341 4.555 1.00 56.81 234 ALA A O 1
ATOM 1875 N N . ALA A 1 235 ? 13.431 -58.766 4.496 1.00 53.34 235 ALA A N 1
ATOM 1876 C CA . ALA A 1 235 ? 14.168 -59.282 3.341 1.00 53.34 235 ALA A CA 1
ATOM 1877 C C . ALA A 1 235 ? 15.446 -60.079 3.700 1.00 53.34 235 ALA A C 1
ATOM 1879 O O . ALA A 1 235 ? 16.194 -60.445 2.790 1.00 53.34 235 ALA A O 1
ATOM 1880 N N . SER A 1 236 ? 15.711 -60.336 4.991 1.00 45.72 236 SER A N 1
ATOM 1881 C CA . SER A 1 236 ? 16.869 -61.112 5.488 1.00 45.72 236 SER A CA 1
ATOM 1882 C C . SER A 1 236 ? 16.476 -62.452 6.098 1.00 45.72 236 SER A C 1
ATOM 1884 O O . SER A 1 236 ? 15.439 -62.503 6.793 1.00 45.72 236 SER A O 1
#

Foldseek 3Di:
DDDPDDPPDPQDEPVRLLVVLVVCLVPPDDDLWADDPPVSLVSLLSNCVVCLQQLPLDDQALLLVQLCPLVDLPDDSLVSLVLLLLLLRVLLSLLSCCLPPVPDPCNQKPACPDCSNVPRPPNRGDPVNVQSSCVQQAWDDDPPPVRRMTGHDPPGDSVSSSVSSSSSSSSNSVSVVVSVCVVPDDDSNVVNVVSVVSSVSSVVNVVVVVVVVVVVVVVVVVVVVVVVVVVVVVVD

pLDDT: mean 80.66, std 16.96, range [37.0, 97.81]

InterPro domains:
  IPR048839 Spermatogenesis-associated protein 2, PUB-like domain [PF21388] (33-199)

Sequence (236 aa):
MKDGTGAGGPAPSRGDVYADYVKCYLEERAEVGPCRDPQLLNRAAQYLLSEAETGGTFTMFPFYQAVTERCEAQSDFRKHLSAFIRASEVLETLCVNLFLQPWKKEIRTLKTFTAPFVYCLEPVFSNSTIQSVLASIGYVPHTDPKQCEYRLSEDVNADKAMLVGFELLLARVECNHFLELQEDQLRPQEWLDVLQRRERAVKLTECTQNRTATEQTEDEEEKKTEEDKKEVAAAS

Secondary structure (DSSP, 8-state):
--------PPPPPHHHHHHHHHHHHHSTT--SSS---HHHHHHHHHHHHHSTTSS-S-SSS-HHHHHHTT--TTS-HHHHHHHHHHHHHHHHHHHHHHHH-TTSHHHHEEETTSHHIIIIITTTS-HHHHHHHHHHTTEEE-SSTTS-EEEE-TT--HHHHHHHHHHHHHHHHHHHHHHHHHHTS--HHHHHHHHHHHHHHHHHHHHHHHHHHHHHHHHHHHHHHHHHHHHHHHT-

Organism: NCBI:txid303518

Radius of gyration: 22.18 Å; chains: 1; bounding box: 70×76×43 Å